Protein 6G6F (pdb70)

Radius of gyration: 17.13 Å; Cα contacts (8 Å, |Δi|>4): 406; chains: 8; bounding box: 37×29×48 Å

Solvent-accessible surface area: 10370 Å² total; per-residue (Å²): 78,51,15,23,63,0,0,35,34,0,0,68,0,0,44,43,0,0,98,4,0,27,45,48,0,79,80,71,75,96,95,106,77,60,76,0,31,98,47,0,0,83,0,0,33,51,0,0,92,1,0,46,34,0,7,90,6,20,114,106,71,82,35,2,107,0,0,50,73,0,2,126,0,0,56,45,0,0,142,2,0,87,76,2,0,87,13,39,98,88,64,140,44,0,100,18,0,70,114,16,6,139,23,0,69,80,29,0,129,32,0,90,114,39,1,118,82,48,145,89,101,62,24,39,0,0,35,42,0,0,74,0,0,33,18,0,0,68,0,0,29,27,0,1,80,14,30,164,90,104,60,5,75,0,0,29,59,0,3,141,3,0,56,43,0,0,92,0,0,46,33,0,2,79,15,46,123,102,70,116,31,0,92,0,0,41,64,0,2,118,0,0,58,53,0,0,119,0,0,46,55,0,0,82,6,57,94,86,65,143,44,2,94,26,0,77,92,14,2,123,17,0,88,93,21,10,167,20,0,101,82,18,2,118,69,57,155

Foldseek 3Di:
DVVVVVVVVVVVVVVVVVVVVVVVVVVVVD/DVVVVVVVVVVVVVVVVVVVVVVVVVVVVD/DVVVVVVVVVVVVVVVVVVVVVVVVVVVVD/DVVVVVVVVVVVVVVVVVVVVVVVVVVVD/DVVVVVVVVVVVVVVVVVVVVVVVVVVVD/DVVVVVVVVVVVVVVVVVVVVVVVVVVVPD/DVVVVVVVVVVVVVVVVVVVVVVVVVVVVD/DVVVVVVVVVVVVVVVVVVVVVVVVVVVD

B-factor: mean 18.51, std 10.42, range [4.37, 60.78]

Sequence (237 aa):
GEFAQALKEFAKALKKEFAWALKEFAQALKGGEEFAQALKEFAKALKEFAWALKEFAQALKGGEFAQQALKEFAKALKEEFAWALKEFAQALKGGEFAQQALKEFAKALKEFAWALKEFAQALKGEFAQQALKEEFAKALKEEFAWALKEFAQALKGEFAQALKEEFAKALKEFAWALKEFAQALKGGEFAQALKEFAKALKEFAWALKEEFAQALKGGEFAQALKEEFAKALKEEFAWALKKEFAQALK

Secondary structure (DSSP, 8-state):
-HHHHHHHHHHHHHHHHHHHHHHHHHHHT-/-HHHHHHHHHHHHHHHHHHHHHHHHHHHH-/-HHHHHHHHHHHHHHHHHHHHHHHHHHHH-/-HHHHHHHHHHHHHHHHHHHHHHHHHHH-/-HHHHHHHHHHHHHHHHHHHHHHHHHHH-/-HHHHHHHHHHHHHHHHHHHHHHHHHHHH-/-HHHHHHHHHHHHHHHHHHHHHHHHHHHT-/-HHHHHHHHHHHHHHHHHHHHHHHHHHT-

Structure (mmCIF, N/CA/C/O backbone):
data_6G6F
#
_entry.id   6G6F
#
_cell.length_a   42.000
_cell.length_b   58.990
_cell.length_c   47.050
_cell.angle_alpha   90.000
_cell.angle_beta   109.130
_cell.angle_gamma   90.000
#
_symmetry.space_group_name_H-M   'P 1 21 1'
#
loop_
_entity.id
_entity.type
_entity.pdbx_description
1 polymer CC-Type2-LF
2 non-polymer 2-AMINO-2-HYDROXYMETHYL-PROPANE-1,3-DIOL
3 water water
#
loop_
_atom_site.group_PDB
_atom_site.id
_atom_site.type_symbol
_atom_site.label_atom_id
_atom_site.label_alt_id
_atom_site.label_comp_id
_atom_site.label_asym_id
_atom_site.label_entity_id
_atom_site.label_seq_id
_atom_site.pdbx_PDB_ins_code
_atom_site.Cartn_x
_atom_site.Cartn_y
_atom_site.Cartn_z
_atom_site.occupancy
_atom_site.B_iso_or_equiv
_atom_site.auth_seq_id
_atom_site.auth_comp_id
_atom_site.auth_asym_id
_atom_site.auth_atom_id
_atom_site.pdbx_PDB_model_num
ATOM 4 N N . GLY A 1 2 ? 14.025 -7.089 -1.355 1.00 27.26 1 GLY A N 1
ATOM 5 C CA . GLY A 1 2 ? 15.475 -7.127 -1.274 1.00 27.04 1 GLY A CA 1
ATOM 6 C C . GLY A 1 2 ? 15.932 -7.030 0.166 1.00 19.05 1 GLY A C 1
ATOM 7 O O . GLY A 1 2 ? 15.117 -6.832 1.073 1.00 18.25 1 GLY A O 1
ATOM 8 N N . GLU A 1 3 ? 17.236 -7.153 0.382 1.00 15.88 2 GLU A N 1
ATOM 9 C CA . GLU A 1 3 ? 17.711 -7.282 1.748 1.00 18.59 2 GLU A CA 1
ATOM 10 C C . GLU A 1 3 ? 17.489 -6.006 2.558 1.00 16.00 2 GLU A C 1
ATOM 11 O O . GLU A 1 3 ? 17.274 -6.080 3.779 1.00 12.78 2 GLU A O 1
ATOM 17 N N . PHE A 1 4 ? 17.616 -4.835 1.924 1.00 13.78 3 PHE A N 1
ATOM 18 C CA . PHE A 1 4 ? 17.371 -3.585 2.646 1.00 12.49 3 PHE A CA 1
ATOM 19 C C . PHE A 1 4 ? 15.914 -3.486 3.074 1.00 12.23 3 PHE A C 1
ATOM 20 O O . PHE A 1 4 ? 15.621 -3.071 4.202 1.00 11.72 3 PHE A O 1
ATOM 28 N N . ALA A 1 5 ? 14.982 -3.860 2.190 1.00 14.40 4 ALA A N 1
ATOM 29 C CA . ALA A 1 5 ? 13.575 -3.867 2.581 1.00 15.29 4 ALA A CA 1
ATOM 30 C C . ALA A 1 5 ? 13.325 -4.849 3.721 1.00 11.20 4 ALA A C 1
ATOM 31 O O . ALA A 1 5 ? 12.582 -4.535 4.662 1.00 12.40 4 ALA A O 1
ATOM 33 N N . GLN A 1 6 ? 13.920 -6.046 3.646 1.00 13.65 5 GLN A N 1
ATOM 34 C CA . GLN A 1 6 ? 13.847 -6.992 4.760 1.00 13.09 5 GLN A CA 1
ATOM 35 C C . GLN A 1 6 ? 14.355 -6.356 6.047 1.00 13.21 5 GLN A C 1
ATOM 36 O O . GLN A 1 6 ? 13.737 -6.496 7.114 1.00 11.08 5 GLN A O 1
ATOM 42 N N . ALA A 1 7 ? 15.508 -5.682 5.964 1.00 9.52 6 ALA A N 1
ATOM 43 C CA . ALA A 1 7 ? 16.118 -5.089 7.154 1.00 9.67 6 ALA A CA 1
ATOM 44 C C . ALA A 1 7 ? 15.223 -4.018 7.754 1.00 9.78 6 ALA A C 1
ATOM 45 O O . ALA A 1 7 ? 15.073 -3.937 8.978 1.00 8.56 6 ALA A O 1
ATOM 47 N N . LEU A 1 8 ? 14.621 -3.180 6.908 1.00 9.09 7 LEU A N 1
ATOM 48 C CA . LEU A 1 8 ? 13.696 -2.174 7.415 1.00 10.43 7 LEU A CA 1
ATOM 49 C C . LEU A 1 8 ? 12.518 -2.831 8.131 1.00 8.59 7 LEU A C 1
ATOM 50 O O . LEU A 1 8 ? 12.074 -2.349 9.178 1.00 10.96 7 LEU A O 1
ATOM 55 N N . LYS A 1 9 ? 12.008 -3.942 7.585 1.00 10.98 8 LYS A N 1
ATOM 56 C CA . LYS A 1 9 ? 10.900 -4.651 8.215 1.00 11.70 8 LYS A CA 1
ATOM 57 C C . LYS A 1 9 ? 11.316 -5.230 9.566 1.00 10.34 8 LYS A C 1
ATOM 58 O O . LYS A 1 9 ? 10.568 -5.138 10.546 1.00 9.21 8 LYS A O 1
ATOM 64 N N . GLU A 1 10 ? 12.492 -5.867 9.624 1.00 8.53 9 GLU A N 1
ATOM 65 C CA . GLU A 1 10 ? 12.957 -6.429 10.890 1.00 6.97 9 GLU A CA 1
ATOM 66 C C . GLU A 1 10 ? 13.174 -5.332 11.922 1.00 7.85 9 GLU A C 1
ATOM 67 O O . GLU A 1 10 ? 12.854 -5.510 13.105 1.00 8.33 9 GLU A O 1
ATOM 73 N N . PHE A 1 11 ? 13.754 -4.208 11.496 1.00 6.66 10 PHE A N 1
ATOM 74 C CA . PHE A 1 11 ? 13.978 -3.091 12.407 1.00 6.09 10 PHE A CA 1
ATOM 75 C C . PHE A 1 11 ? 12.656 -2.495 12.883 1.00 9.10 10 PHE A C 1
ATOM 76 O O . PHE A 1 11 ? 12.503 -2.164 14.062 1.00 6.88 10 PHE A O 1
ATOM 84 N N . ALA A 1 12 ? 11.680 -2.359 11.985 1.00 8.34 11 ALA A N 1
ATOM 85 C CA . ALA A 1 12 ? 10.361 -1.891 12.401 1.00 8.30 11 ALA A CA 1
ATOM 86 C C . ALA A 1 12 ? 9.741 -2.835 13.425 1.00 11.29 11 ALA A C 1
ATOM 87 O O . ALA A 1 12 ? 9.156 -2.391 14.425 1.00 6.79 11 ALA A O 1
ATOM 89 N N . LYS A 1 13 ? 9.860 -4.147 13.191 1.00 8.08 12 LYS A N 1
ATOM 90 C CA . LYS A 1 13 ? 9.345 -5.125 14.147 1.00 7.71 12 LYS A CA 1
ATOM 91 C C . LYS A 1 13 ? 10.008 -4.960 15.507 1.00 9.25 12 LYS A C 1
ATOM 92 O O . LYS A 1 13 ? 9.336 -4.974 16.549 1.00 8.60 12 LYS A O 1
ATOM 98 N N . ALA A 1 14 ? 11.330 -4.789 15.514 1.00 6.87 13 ALA A N 1
ATOM 99 C CA . ALA A 1 14 ? 12.059 -4.610 16.765 1.00 6.99 13 ALA A CA 1
ATOM 100 C C . ALA A 1 14 ? 11.662 -3.317 17.468 1.00 7.63 13 ALA A C 1
ATOM 101 O O . ALA A 1 14 ? 11.555 -3.287 18.697 1.00 7.68 13 ALA A O 1
ATOM 103 N N . LEU A 1 15 ? 11.489 -2.232 16.711 1.00 6.02 14 LEU A N 1
ATOM 104 C CA . LEU A 1 15 ? 11.033 -0.981 17.299 1.00 4.61 14 LEU A CA 1
ATOM 105 C C . LEU A 1 15 ? 9.673 -1.158 17.949 1.00 6.99 14 LEU A C 1
ATOM 106 O O . LEU A 1 15 ? 9.415 -0.610 19.027 1.00 6.92 14 LEU A O 1
ATOM 111 N N . LYS A 1 16 ? 8.785 -1.904 17.290 1.00 8.12 15 LYS A N 1
ATOM 112 C CA A LYS A 1 16 ? 7.466 -2.156 17.863 0.00 8.88 15 LYS A CA 1
ATOM 113 C CA B LYS A 1 16 ? 7.466 -2.160 17.859 1.00 8.90 15 LYS A CA 1
ATOM 114 C C . LYS A 1 16 ? 7.573 -2.959 19.150 1.00 9.52 15 LYS A C 1
ATOM 115 O O . LYS A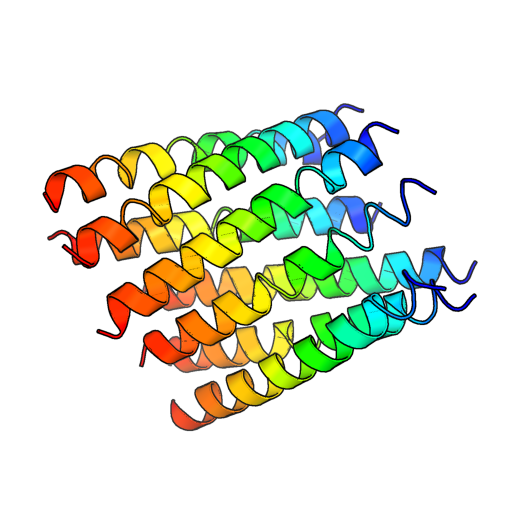 1 16 ? 6.886 -2.657 20.138 1.00 8.02 15 LYS A O 1
ATOM 126 N N . GLU A 1 17 ? 8.426 -3.994 19.169 1.00 6.51 16 GLU A N 1
ATOM 127 C CA . GLU A 1 17 ? 8.579 -4.786 20.385 1.00 6.78 16 GLU A CA 1
ATOM 128 C C . GLU A 1 17 ? 9.201 -3.953 21.495 1.00 10.55 16 GLU A C 1
ATOM 129 O O . GLU A 1 17 ? 8.839 -4.107 22.668 1.00 7.27 16 GLU A O 1
ATOM 135 N N . PHE A 1 18 ? 10.130 -3.051 21.137 1.00 6.96 17 PHE A N 1
ATOM 136 C CA . PHE A 1 18 ? 10.738 -2.158 22.124 1.00 4.40 17 PHE A CA 1
ATOM 137 C C . PHE A 1 18 ? 9.707 -1.172 22.656 1.00 6.43 17 PHE A C 1
ATOM 138 O O . PHE A 1 18 ? 9.667 -0.895 23.858 1.00 7.37 17 PHE A O 1
ATOM 146 N N . ALA A 1 19 ? 8.841 -0.666 21.774 1.00 6.82 18 ALA A N 1
ATOM 147 C CA . ALA A 1 19 ? 7.774 0.233 22.204 1.00 6.20 18 ALA A CA 1
ATOM 148 C C . ALA A 1 19 ? 6.833 -0.462 23.179 1.00 6.65 18 ALA A C 1
ATOM 149 O O . ALA A 1 19 ? 6.411 0.131 24.176 1.00 8.19 18 ALA A O 1
ATOM 151 N N . TRP A 1 20 ? 6.487 -1.723 22.906 1.00 7.33 19 TRP A N 1
ATOM 152 C CA . TRP A 1 20 ? 5.659 -2.464 23.855 1.00 5.67 19 TRP A CA 1
ATOM 153 C C . TRP A 1 20 ? 6.342 -2.565 25.210 1.00 8.51 19 TRP A C 1
ATOM 154 O O . TRP A 1 20 ? 5.717 -2.316 26.251 1.00 11.00 19 TRP A O 1
ATOM 165 N N . ALA A 1 21 ? 7.636 -2.880 25.206 1.00 7.26 20 ALA A N 1
ATOM 166 C CA . ALA A 1 21 ? 8.387 -3.018 26.449 1.00 9.80 20 ALA A CA 1
ATOM 167 C C . ALA A 1 21 ? 8.434 -1.705 27.212 1.00 9.22 20 ALA A C 1
ATOM 168 O O . ALA A 1 21 ? 8.321 -1.697 28.446 1.00 9.09 20 ALA A O 1
ATOM 170 N N . LEU A 1 22 ? 8.589 -0.582 26.497 1.00 6.47 21 LEU A N 1
ATOM 171 C CA . LEU A 1 22 ? 8.564 0.727 27.150 1.00 7.87 21 LEU A CA 1
ATOM 172 C C . LEU A 1 22 ? 7.204 1.015 27.766 1.00 9.26 21 LEU A C 1
ATOM 173 O O . LEU A 1 22 ? 7.114 1.563 28.875 1.00 10.12 21 LEU A O 1
ATOM 178 N N . LYS A 1 23 ? 6.131 0.675 27.052 1.00 7.86 22 LYS A N 1
ATOM 179 C CA . LYS A 1 23 ? 4.782 0.881 27.578 1.00 8.38 22 LYS A CA 1
ATOM 180 C C . LYS A 1 23 ? 4.554 0.060 28.849 1.00 8.87 22 LYS A C 1
ATOM 181 O O . LYS A 1 23 ? 3.950 0.547 29.814 1.00 11.82 22 LYS A O 1
ATOM 187 N N . GLU A 1 24 ? 5.038 -1.180 28.875 1.00 8.02 23 GLU A N 1
ATOM 188 C CA . GLU A 1 24 ? 4.890 -2.004 30.072 1.00 10.50 23 GLU A CA 1
ATOM 189 C C . GLU A 1 24 ? 5.709 -1.452 31.227 1.00 11.90 23 GLU A C 1
ATOM 190 O O . GLU A 1 24 ? 5.251 -1.446 32.375 1.00 13.61 23 GLU A O 1
ATOM 196 N N . PHE A 1 25 ? 6.932 -1.003 30.941 1.00 9.55 24 PHE A N 1
ATOM 197 C CA . PHE A 1 25 ? 7.765 -0.351 31.951 1.00 8.98 24 PHE A CA 1
ATOM 198 C C . PHE A 1 25 ? 7.065 0.880 32.513 1.00 15.77 24 PHE A C 1
ATOM 199 O O . PHE A 1 25 ? 7.009 1.078 33.731 1.00 12.99 24 PHE A O 1
ATOM 207 N N . ALA A 1 26 ? 6.509 1.715 31.629 1.00 11.83 25 ALA A N 1
ATOM 208 C CA . ALA A 1 26 ? 5.793 2.914 32.058 1.00 14.40 25 ALA A CA 1
ATOM 209 C C . ALA A 1 26 ? 4.587 2.565 32.926 1.00 15.35 25 ALA A C 1
ATOM 210 O O . ALA A 1 26 ? 4.306 3.249 33.919 1.00 16.45 25 ALA A O 1
ATOM 212 N N . GLN A 1 27 ? 3.864 1.504 32.567 1.00 12.65 26 GLN A N 1
ATOM 213 C CA . GLN A 1 27 ? 2.710 1.077 33.358 1.00 11.01 26 GLN A CA 1
ATOM 214 C C . GLN A 1 27 ? 3.111 0.753 34.792 1.00 16.36 26 GLN A C 1
ATOM 215 O O . GLN A 1 27 ? 2.386 1.083 35.745 1.00 16.36 26 GLN A O 1
ATOM 221 N N . ALA A 1 28 ? 4.261 0.110 34.970 1.00 12.53 27 ALA A N 1
ATOM 222 C CA . ALA A 1 28 ? 4.716 -0.205 36.320 1.00 16.25 27 ALA A CA 1
ATOM 223 C C . ALA A 1 28 ? 5.062 1.064 37.086 1.00 20.74 27 ALA A C 1
ATOM 224 O O . ALA A 1 28 ? 4.737 1.189 38.273 1.00 25.58 27 ALA A O 1
ATOM 226 N N . LEU A 1 29 ? 5.687 2.032 36.412 1.00 10.86 28 LEU A N 1
ATOM 227 C CA . LEU A 1 29 ? 6.089 3.271 37.073 1.00 11.77 28 LEU A CA 1
ATOM 228 C C . LEU A 1 29 ? 4.904 4.101 37.542 1.00 19.93 28 LEU A C 1
ATOM 229 O O . LEU A 1 29 ? 5.049 4.905 38.471 1.00 17.36 28 LEU A O 1
ATOM 234 N N . LYS A 1 30 ? 3.754 3.989 36.883 1.00 16.43 29 LYS A N 1
ATOM 235 C CA . LYS A 1 30 ? 2.619 4.817 37.273 1.00 18.66 29 LYS A CA 1
ATOM 236 C C . LYS A 1 30 ? 1.745 4.150 38.328 1.00 25.41 29 LYS A C 1
ATOM 237 O O . LYS A 1 30 ? 0.722 4.726 38.722 1.00 26.07 29 LYS A O 1
ATOM 243 N N . GLY A 1 31 ? 2.127 2.968 38.802 1.00 21.09 30 GLY A N 1
ATOM 244 C CA . GLY A 1 31 ? 1.401 2.309 39.872 1.00 19.71 30 GLY A CA 1
ATOM 245 C C . GLY A 1 31 ? 0.477 1.203 39.420 1.00 40.76 30 GLY A C 1
ATOM 246 O O . GLY A 1 31 ? -0.203 0.578 40.241 1.00 33.75 30 GLY A O 1
ATOM 251 N N . GLY B 1 2 ? 27.382 -1.863 -8.301 1.00 22.63 1 GLY B N 1
ATOM 252 C CA . GLY B 1 2 ? 28.770 -1.775 -7.880 1.00 22.75 1 GLY B CA 1
ATOM 253 C C . GLY B 1 2 ? 28.999 -1.615 -6.390 1.00 24.90 1 GLY B C 1
ATOM 254 O O . GLY B 1 2 ? 28.335 -2.273 -5.575 1.00 21.55 1 GLY B O 1
ATOM 255 N N . GLU B 1 3 ? 29.926 -0.716 -6.040 1.00 21.22 2 GLU B N 1
ATOM 256 C CA A GLU B 1 3 ? 30.302 -0.547 -4.639 0.55 21.07 2 GLU B CA 1
ATOM 257 C CA B GLU B 1 3 ? 30.304 -0.541 -4.640 0.45 21.10 2 GLU B CA 1
ATOM 258 C C . GLU B 1 3 ? 29.164 0.025 -3.805 1.00 20.74 2 GLU B C 1
ATOM 259 O O . GLU B 1 3 ? 29.087 -0.253 -2.603 1.00 19.49 2 GLU B O 1
ATOM 270 N N . PHE B 1 4 ? 28.277 0.820 -4.409 1.00 19.46 3 PHE B N 1
ATOM 271 C CA . PHE B 1 4 ? 27.136 1.316 -3.644 1.00 13.76 3 PHE B CA 1
ATOM 272 C C . PHE B 1 4 ? 26.198 0.176 -3.265 1.00 18.33 3 PHE B C 1
ATOM 273 O O . PHE B 1 4 ? 25.723 0.111 -2.124 1.00 16.66 3 PHE B O 1
ATOM 281 N N . ALA B 1 5 ? 25.900 -0.721 -4.213 1.00 17.94 4 ALA B N 1
ATOM 282 C CA . ALA B 1 5 ? 25.015 -1.841 -3.901 1.00 18.19 4 ALA B CA 1
ATOM 283 C C . ALA B 1 5 ? 25.617 -2.727 -2.823 1.00 17.58 4 ALA B C 1
ATOM 284 O O . ALA B 1 5 ? 24.901 -3.242 -1.956 1.00 15.52 4 ALA B O 1
ATOM 286 N N . GLN B 1 6 ? 26.935 -2.910 -2.852 1.00 18.24 5 GLN B N 1
ATOM 287 C CA . GLN B 1 6 ? 27.572 -3.688 -1.800 1.00 16.59 5 GLN B CA 1
ATOM 288 C C . GLN B 1 6 ? 27.476 -2.966 -0.464 1.00 14.59 5 GLN B C 1
ATOM 289 O O . GLN B 1 6 ? 27.203 -3.596 0.566 1.00 14.70 5 GLN B O 1
ATOM 295 N N . ALA B 1 7 ? 27.684 -1.646 -0.465 1.00 12.97 6 ALA B N 1
ATOM 296 C CA . ALA B 1 7 ? 27.536 -0.882 0.772 1.00 15.15 6 ALA B CA 1
ATOM 297 C C . ALA B 1 7 ? 26.117 -0.986 1.319 1.00 14.73 6 ALA B C 1
ATOM 298 O O . ALA B 1 7 ? 25.923 -1.149 2.533 1.00 12.46 6 ALA B O 1
ATOM 300 N N . LEU B 1 8 ? 25.111 -0.901 0.443 1.00 11.58 7 LEU B N 1
ATOM 301 C CA . LEU B 1 8 ? 23.728 -0.986 0.914 1.00 11.73 7 LEU B CA 1
ATOM 302 C C . LEU B 1 8 ? 23.435 -2.359 1.511 1.00 13.52 7 LEU B C 1
ATOM 303 O O . LEU B 1 8 ? 22.713 -2.471 2.508 1.00 11.38 7 LEU B O 1
ATOM 308 N N . LYS B 1 9 ? 23.973 -3.416 0.904 1.00 9.55 8 LYS B N 1
ATOM 309 C CA . LYS B 1 9 ? 23.795 -4.757 1.456 1.00 10.81 8 LYS B CA 1
ATOM 310 C C . LYS B 1 9 ? 24.435 -4.874 2.836 1.00 12.42 8 LYS B C 1
ATOM 311 O O . LYS B 1 9 ? 23.835 -5.434 3.764 1.00 12.97 8 LYS B O 1
ATOM 317 N N . GLU B 1 10 ? 25.649 -4.339 2.996 1.00 13.59 9 GLU B N 1
ATOM 318 C CA . GLU B 1 10 ? 26.298 -4.378 4.306 1.00 8.28 9 GLU B CA 1
ATOM 319 C C . GLU B 1 10 ? 25.518 -3.558 5.331 1.00 11.36 9 GLU B C 1
ATOM 320 O O . GLU B 1 10 ? 25.391 -3.963 6.495 1.00 9.80 9 GLU B O 1
ATOM 326 N N . PHE B 1 11 ? 24.988 -2.409 4.911 1.00 9.60 10 PHE B N 1
ATOM 327 C CA . PHE B 1 11 ? 24.127 -1.615 5.783 1.00 8.79 10 PHE B CA 1
ATOM 328 C C . PHE B 1 11 ? 22.877 -2.396 6.179 1.00 8.98 10 PHE B C 1
ATOM 329 O O . PHE B 1 11 ? 22.488 -2.406 7.357 1.00 10.79 10 PHE B O 1
ATOM 337 N N . ALA B 1 12 ? 22.246 -3.074 5.216 1.00 9.64 11 ALA B N 1
ATOM 338 C CA . ALA B 1 12 ? 21.065 -3.878 5.525 1.00 11.67 11 ALA B CA 1
ATOM 339 C C . ALA B 1 12 ? 21.381 -4.944 6.562 1.00 9.00 11 ALA B C 1
ATOM 340 O O . ALA B 1 12 ? 20.610 -5.145 7.505 1.00 9.19 11 ALA B O 1
ATOM 342 N N . LYS B 1 13 ? 22.511 -5.641 6.400 1.00 9.55 12 LYS B N 1
ATOM 343 C CA . LYS B 1 13 ? 22.865 -6.689 7.357 1.00 11.08 12 LYS B CA 1
ATOM 344 C C . LYS B 1 13 ? 23.157 -6.108 8.735 1.00 10.48 12 LYS B C 1
ATOM 345 O O . LYS B 1 13 ? 22.794 -6.713 9.754 1.00 9.56 12 LYS B O 1
ATOM 351 N N . ALA B 1 14 ? 23.814 -4.941 8.791 1.00 9.12 13 ALA B N 1
ATOM 352 C CA . ALA B 1 14 ? 24.057 -4.287 10.073 1.00 11.23 13 ALA B CA 1
ATOM 353 C C . ALA B 1 14 ? 22.749 -3.837 10.715 1.00 8.69 13 ALA B C 1
ATOM 354 O O . ALA B 1 14 ? 22.589 -3.938 11.936 1.00 7.89 13 ALA B O 1
ATOM 356 N N . LEU B 1 15 ? 21.798 -3.355 9.905 1.00 6.25 14 LEU B N 1
ATOM 357 C CA . LEU B 1 15 ? 20.505 -2.947 10.441 1.00 6.85 14 LEU B CA 1
ATOM 358 C C . LEU B 1 15 ? 19.758 -4.135 11.030 1.00 6.60 14 LEU B C 1
ATOM 359 O O . LEU B 1 15 ? 19.104 -4.008 12.073 1.00 6.59 14 LEU B O 1
ATOM 364 N N . LYS B 1 16 ? 19.859 -5.305 10.391 1.00 6.74 15 LYS B N 1
ATOM 365 C CA . LYS B 1 16 ? 19.278 -6.510 10.984 1.00 7.64 15 LYS B CA 1
ATOM 366 C C . LYS B 1 16 ? 19.924 -6.831 12.330 1.00 6.34 15 LYS B C 1
ATOM 367 O O . LYS B 1 16 ? 19.226 -7.183 13.287 1.00 8.39 15 LYS B O 1
ATOM 373 N N . GLU B 1 17 ? 21.253 -6.718 12.430 1.00 6.87 16 GLU B N 1
ATOM 374 C CA . GLU B 1 17 ? 21.912 -6.951 13.720 1.00 6.74 16 GLU B CA 1
ATOM 375 C C . GLU B 1 17 ? 21.393 -5.987 14.777 1.00 6.92 16 GLU B C 1
ATOM 376 O O . GLU B 1 17 ? 21.209 -6.370 15.937 1.00 7.34 16 GLU B O 1
ATOM 382 N N . PHE B 1 18 ? 21.183 -4.718 14.396 1.00 7.19 17 PHE B N 1
ATOM 383 C CA . PHE B 1 18 ? 20.594 -3.739 15.308 1.00 4.37 17 PHE B CA 1
ATOM 384 C C . PHE B 1 18 ? 19.190 -4.166 15.726 1.00 5.84 17 PHE B C 1
ATOM 385 O O . PHE B 1 18 ? 18.835 -4.099 16.914 1.00 7.69 17 PHE B O 1
ATOM 393 N N . ALA B 1 19 ? 18.392 -4.645 14.769 1.00 6.75 18 ALA B N 1
ATOM 394 C CA . ALA B 1 19 ? 17.072 -5.190 15.091 1.00 9.40 18 ALA B CA 1
ATOM 395 C C . ALA B 1 19 ? 17.161 -6.317 16.118 1.00 9.27 18 ALA B C 1
ATOM 396 O O . ALA B 1 19 ? 16.400 -6.329 17.096 1.00 9.90 18 ALA B O 1
ATOM 398 N N . TRP B 1 20 ? 18.065 -7.286 15.907 1.00 7.54 19 TRP B N 1
ATOM 399 C CA . TRP B 1 20 ? 18.190 -8.383 16.872 1.00 8.82 19 TRP B CA 1
ATOM 400 C C . TRP B 1 20 ? 18.536 -7.851 18.257 1.00 8.07 19 TRP B C 1
ATOM 401 O O . TRP B 1 20 ? 17.983 -8.313 19.268 1.00 7.94 19 TRP B O 1
ATOM 412 N N . ALA B 1 21 ? 19.482 -6.905 18.322 1.00 7.05 20 ALA B N 1
ATOM 413 C CA . ALA B 1 21 ? 19.916 -6.365 19.607 1.00 7.72 20 ALA B CA 1
ATOM 414 C C . ALA B 1 21 ? 18.791 -5.599 20.282 1.00 7.65 20 ALA B C 1
ATOM 415 O O . ALA B 1 21 ? 18.626 -5.674 21.505 1.00 7.89 20 ALA B O 1
ATOM 417 N N . LEU B 1 22 ? 18.000 -4.864 19.499 1.00 7.89 21 LEU B N 1
ATOM 418 C CA . LEU B 1 22 ? 16.920 -4.090 20.087 1.00 6.98 21 LEU B CA 1
ATOM 419 C C . LEU B 1 22 ? 15.827 -5.002 20.635 1.00 9.63 21 LEU B C 1
ATOM 420 O O . LEU B 1 22 ? 15.258 -4.714 21.697 1.00 7.07 21 LEU B O 1
ATOM 425 N N . LYS B 1 23 ? 15.542 -6.122 19.955 1.00 9.14 22 LYS B N 1
ATOM 426 C CA . LYS B 1 23 ? 14.606 -7.093 20.520 1.00 8.25 22 LYS B CA 1
ATOM 427 C C . LYS B 1 23 ? 15.150 -7.680 21.813 1.00 6.38 22 LYS B C 1
ATOM 428 O O . LYS B 1 23 ? 14.399 -7.885 22.775 1.00 8.22 22 LYS B O 1
ATOM 434 N N . GLU B 1 24 ? 16.457 -7.947 21.854 1.00 7.49 23 GLU B N 1
ATOM 435 C CA . GLU B 1 24 ? 17.085 -8.469 23.062 1.00 8.99 23 GLU B CA 1
ATOM 436 C C . GLU B 1 24 ? 16.933 -7.477 24.204 1.00 11.02 23 GLU B C 1
ATOM 437 O O . GLU B 1 24 ? 16.578 -7.851 25.327 1.00 10.08 23 GLU B O 1
ATOM 443 N N . PHE B 1 25 ? 17.136 -6.191 23.912 1.00 7.98 24 PHE B N 1
ATOM 444 C CA . PHE B 1 25 ? 17.005 -5.151 24.927 1.00 7.83 24 PHE B CA 1
ATOM 445 C C . PHE B 1 25 ? 15.564 -5.014 25.396 1.00 7.99 24 PHE B C 1
ATOM 446 O O . PHE B 1 25 ? 15.313 -4.831 26.591 1.00 10.17 24 PHE B O 1
ATOM 454 N N . ALA B 1 26 ? 14.605 -5.065 24.468 1.00 5.54 25 ALA B N 1
ATOM 455 C CA . ALA B 1 26 ? 13.200 -5.003 24.861 1.00 7.16 25 ALA B CA 1
ATOM 456 C C . ALA B 1 26 ? 12.855 -6.127 25.836 1.00 11.75 25 ALA B C 1
ATOM 457 O O . ALA B 1 26 ? 12.170 -5.902 26.844 1.00 11.89 25 ALA B O 1
ATOM 459 N N . GLN B 1 27 ? 13.336 -7.343 25.558 1.00 10.66 26 GLN B N 1
ATOM 460 C CA . GLN B 1 27 ? 13.086 -8.464 26.462 1.00 12.32 26 GLN B CA 1
ATOM 461 C C . GLN B 1 27 ? 13.736 -8.229 27.818 1.00 18.42 26 GLN B C 1
ATOM 462 O O . GLN B 1 27 ? 13.175 -8.602 28.857 1.00 18.16 26 GLN B O 1
ATOM 468 N N . ALA B 1 28 ? 14.908 -7.592 27.829 1.00 10.59 27 ALA B N 1
ATOM 469 C CA . ALA B 1 28 ? 15.644 -7.387 29.073 1.00 11.76 27 ALA B CA 1
ATOM 470 C C . ALA B 1 28 ? 14.932 -6.400 29.988 1.00 23.73 27 ALA B C 1
ATOM 471 O O . ALA B 1 28 ? 15.140 -6.427 31.205 1.00 18.37 27 ALA B O 1
ATOM 473 N N . LEU B 1 29 ? 14.102 -5.520 29.417 1.00 14.53 28 LEU B N 1
ATOM 474 C CA . LEU B 1 29 ? 13.322 -4.587 30.221 1.00 18.31 28 LEU B CA 1
ATOM 475 C C . LEU B 1 29 ? 12.195 -5.288 30.968 1.00 29.00 28 LEU B C 1
ATOM 476 O O . LEU B 1 29 ? 11.799 -4.831 32.044 1.00 32.93 28 LEU B O 1
ATOM 481 N N . LYS B 1 30 ? 11.655 -6.374 30.405 1.00 39.53 29 LYS B N 1
ATOM 482 C CA . LYS B 1 30 ? 10.613 -7.142 31.086 1.00 39.39 29 LYS B CA 1
ATOM 483 C C . LYS B 1 30 ? 11.100 -7.658 32.434 1.00 41.30 29 LYS B C 1
ATOM 484 O O . LYS B 1 30 ? 10.485 -7.397 33.474 1.00 57.85 29 LYS B O 1
ATOM 490 N N . GLY B 1 31 ? 12.201 -8.401 32.435 1.00 37.79 30 GLY B N 1
ATOM 491 C CA . GLY B 1 31 ? 12.682 -9.052 33.640 1.00 47.93 30 GLY B CA 1
ATOM 492 C C . GLY B 1 31 ? 13.205 -8.116 34.711 1.00 47.72 30 GLY B C 1
ATOM 493 O O . GLY B 1 31 ? 13.593 -8.562 35.790 1.00 57.05 30 GLY B O 1
ATOM 497 N N . GLY C 1 2 ? 32.132 5.237 -4.981 1.00 32.36 1 GLY C N 1
ATOM 498 C CA . GLY C 1 2 ? 33.030 6.261 -4.476 1.00 32.03 1 GLY C CA 1
ATOM 499 C C . GLY C 1 2 ? 33.068 6.449 -2.974 1.00 30.26 1 GLY C C 1
ATOM 500 O O . GLY C 1 2 ? 32.931 5.495 -2.204 1.00 25.56 1 GLY C O 1
ATOM 501 N N . GLU C 1 3 ? 33.255 7.700 -2.554 1.00 23.83 2 GLU C N 1
ATOM 502 C CA . GLU C 1 3 ? 33.433 7.978 -1.135 1.00 26.68 2 GLU C CA 1
ATOM 503 C C . GLU C 1 3 ? 32.134 7.801 -0.349 1.00 26.03 2 GLU C C 1
ATOM 504 O O . GLU C 1 3 ? 32.181 7.453 0.839 1.00 21.12 2 GLU C O 1
ATOM 510 N N . PHE C 1 4 ? 30.977 8.024 -0.980 1.00 19.14 3 PHE C N 1
ATOM 511 C CA . PHE C 1 4 ? 29.720 7.775 -0.276 1.00 22.30 3 PHE C CA 1
ATOM 512 C C . PHE C 1 4 ? 29.578 6.299 0.064 1.00 18.46 3 PHE C C 1
ATOM 513 O O . PHE C 1 4 ? 29.230 5.945 1.197 1.00 17.31 3 PHE C O 1
ATOM 521 N N . ALA C 1 5 ? 29.827 5.419 -0.914 1.00 18.33 4 ALA C N 1
ATOM 522 C CA . ALA C 1 5 ? 29.722 3.986 -0.649 1.00 18.18 4 ALA C CA 1
ATOM 523 C C . ALA C 1 5 ? 30.711 3.547 0.417 1.00 19.00 4 ALA C C 1
ATOM 524 O O . ALA C 1 5 ? 30.388 2.707 1.265 1.00 16.15 4 ALA C O 1
ATOM 526 N N . GLN C 1 6 ? 31.936 4.073 0.365 1.00 17.67 5 GLN C N 1
ATOM 527 C CA A GLN C 1 6 ? 32.924 3.749 1.386 0.58 20.80 5 GLN C CA 1
ATOM 528 C CA B GLN C 1 6 ? 32.924 3.747 1.385 0.42 20.82 5 GLN C CA 1
ATOM 529 C C . GLN C 1 6 ? 32.459 4.194 2.765 1.00 17.74 5 GLN C C 1
ATOM 530 O O . GLN C 1 6 ? 32.625 3.465 3.752 1.00 18.69 5 GLN C O 1
ATOM 541 N N . ALA C 1 7 ? 31.873 5.393 2.855 1.00 14.48 6 ALA C N 1
ATOM 542 C CA . ALA C 1 7 ? 31.416 5.882 4.150 1.00 16.41 6 ALA C CA 1
ATOM 543 C C . ALA C 1 7 ? 30.215 5.090 4.648 1.00 15.50 6 ALA C C 1
ATOM 544 O O . ALA C 1 7 ? 30.081 4.863 5.857 1.00 15.34 6 ALA C O 1
ATOM 546 N N . LEU C 1 8 ? 29.347 4.651 3.736 1.00 16.36 7 LEU C N 1
ATOM 547 C CA . LEU C 1 8 ? 28.214 3.831 4.151 1.00 15.22 7 LEU C CA 1
ATOM 548 C C . LEU C 1 8 ? 28.684 2.490 4.691 1.00 15.56 7 LEU C C 1
ATOM 549 O O . LEU C 1 8 ? 28.116 1.981 5.665 1.00 12.95 7 LEU C O 1
ATOM 554 N N . LYS C 1 9 ? 29.729 1.908 4.081 1.00 12.97 8 LYS C N 1
ATOM 555 C CA . LYS C 1 9 ? 30.306 0.673 4.609 1.00 16.25 8 LYS C CA 1
ATOM 556 C C . LYS C 1 9 ? 30.913 0.895 5.985 1.00 13.48 8 LYS C C 1
ATOM 557 O O . LYS C 1 9 ? 30.770 0.047 6.875 1.00 15.19 8 LYS C O 1
ATOM 563 N N . GLU C 1 10 ? 31.601 2.031 6.176 1.00 14.13 9 GLU C N 1
ATOM 564 C CA . GLU C 1 10 ? 32.120 2.381 7.496 1.00 17.71 9 GLU C CA 1
ATOM 565 C C . GLU C 1 10 ? 30.993 2.519 8.510 1.00 14.13 9 GLU C C 1
ATOM 566 O O . GLU C 1 10 ? 31.114 2.055 9.654 1.00 12.91 9 GLU C O 1
ATOM 572 N N . PHE C 1 11 ? 29.901 3.185 8.118 1.00 13.02 10 PHE C N 1
ATOM 573 C CA . PHE C 1 11 ? 28.764 3.336 9.019 1.00 11.79 10 PHE C CA 1
ATOM 574 C C . PHE C 1 11 ? 28.153 1.981 9.366 1.00 10.47 10 PHE C C 1
ATOM 575 O O . PHE C 1 11 ? 27.785 1.733 10.524 1.00 11.59 10 PHE C O 1
ATOM 583 N N . ALA C 1 12 ? 28.023 1.100 8.371 1.00 9.84 11 ALA C N 1
ATOM 584 C CA . ALA C 1 12 ? 27.476 -0.228 8.626 1.00 11.10 11 ALA C CA 1
ATOM 585 C C . ALA C 1 12 ? 28.321 -0.981 9.644 1.00 14.65 11 ALA C C 1
ATOM 586 O O . ALA C 1 12 ? 27.786 -1.619 10.553 1.00 10.20 11 ALA C O 1
ATOM 588 N N . LYS C 1 13 ? 29.649 -0.903 9.520 1.00 12.66 12 LYS C N 1
ATOM 589 C CA . LYS C 1 13 ? 30.506 -1.574 10.491 1.00 12.97 12 LYS C CA 1
ATOM 590 C C . LYS C 1 13 ? 30.303 -1.003 11.885 1.00 10.53 12 LYS C C 1
ATOM 591 O O . LYS C 1 13 ? 30.256 -1.752 12.865 1.00 12.54 12 LYS C O 1
ATOM 597 N N . ALA C 1 14 ? 30.173 0.318 11.990 1.00 10.92 13 ALA C N 1
ATOM 598 C CA . ALA C 1 14 ? 29.948 0.947 13.285 1.00 11.89 13 ALA C CA 1
ATOM 599 C C . ALA C 1 14 ? 28.598 0.542 13.860 1.00 10.91 13 ALA C C 1
ATOM 600 O O . ALA C 1 14 ? 28.469 0.310 15.070 1.00 10.18 13 ALA C O 1
ATOM 602 N N . LEU C 1 15 ? 27.579 0.472 13.005 1.00 9.69 14 LEU C N 1
ATOM 603 C CA . LEU C 1 15 ? 26.248 0.083 13.464 1.00 7.88 14 LEU C CA 1
ATOM 604 C C . LEU C 1 15 ? 26.251 -1.353 13.971 1.00 9.98 14 LEU C C 1
ATOM 605 O O . LEU C 1 15 ? 25.604 -1.669 14.977 1.00 9.49 14 LEU C O 1
ATOM 610 N N . LYS C 1 16 ? 26.958 -2.240 13.267 1.00 10.47 15 LYS C N 1
ATOM 611 C CA . LYS C 1 16 ? 27.097 -3.619 13.719 1.00 9.13 15 LYS C CA 1
ATOM 612 C C . LYS C 1 16 ? 27.755 -3.672 15.087 1.00 11.62 15 LYS C C 1
ATOM 613 O O . LYS C 1 16 ? 27.318 -4.418 15.976 1.00 11.39 15 LYS C O 1
ATOM 619 N N . GLU C 1 17 ? 28.817 -2.886 15.278 1.00 9.69 16 GLU C N 1
ATOM 620 C CA A GLU C 1 17 ? 29.502 -2.885 16.563 0.52 10.59 16 GLU C CA 1
ATOM 621 C CA B GLU C 1 17 ? 29.497 -2.892 16.566 0.48 10.60 16 GLU C CA 1
ATOM 622 C C . GLU C 1 17 ? 28.591 -2.374 17.666 1.00 10.89 16 GLU C C 1
ATOM 623 O O . GLU C 1 17 ? 28.585 -2.910 18.781 1.00 10.17 16 GLU C O 1
ATOM 634 N N . PHE C 1 18 ? 27.813 -1.325 17.373 1.00 10.10 17 PHE C N 1
ATOM 635 C CA . PHE C 1 18 ? 26.861 -0.835 18.358 1.00 10.50 17 PHE C CA 1
ATOM 636 C C . PHE C 1 18 ? 25.818 -1.895 18.683 1.00 8.82 17 PHE C C 1
ATOM 637 O O . PHE C 1 18 ? 25.459 -2.084 19.853 1.00 10.20 17 PHE C O 1
ATOM 645 N N . ALA C 1 19 ? 25.304 -2.584 17.657 1.00 9.67 18 ALA C N 1
ATOM 646 C CA . ALA C 1 19 ? 24.304 -3.622 17.900 1.00 9.12 18 ALA C CA 1
ATOM 647 C C . ALA C 1 19 ? 24.851 -4.702 18.813 1.00 11.99 18 ALA C C 1
ATOM 648 O O . ALA C 1 19 ? 24.164 -5.151 19.733 1.00 9.76 18 ALA C O 1
ATOM 650 N N . TRP C 1 20 ? 26.090 -5.137 18.569 1.00 9.84 19 TRP C N 1
ATOM 651 C CA . TRP C 1 20 ? 26.674 -6.173 19.414 1.00 11.43 19 TRP C CA 1
ATOM 652 C C . TRP C 1 20 ? 26.818 -5.696 20.847 1.00 9.58 19 TRP C C 1
ATOM 653 O O . TRP C 1 20 ? 26.561 -6.453 21.796 1.00 12.59 19 TRP C O 1
ATOM 664 N N . ALA C 1 21 ? 27.208 -4.432 21.024 1.00 9.96 20 ALA C N 1
ATOM 665 C CA . ALA C 1 21 ? 27.356 -3.881 22.365 1.00 11.53 20 ALA C CA 1
ATOM 666 C C . ALA C 1 21 ? 26.010 -3.805 23.069 1.00 11.53 20 ALA C C 1
ATOM 667 O O . ALA C 1 21 ? 25.907 -4.123 24.258 1.00 12.47 20 ALA C O 1
ATOM 669 N N . LEU C 1 22 ? 24.971 -3.385 22.342 1.00 9.29 21 LEU C N 1
ATOM 670 C CA . LEU C 1 22 ? 23.622 -3.345 22.897 1.00 8.13 21 LEU C CA 1
ATOM 671 C C . LEU C 1 22 ? 23.144 -4.739 23.272 1.00 8.49 21 LEU C C 1
ATOM 672 O O . LEU C 1 22 ? 22.533 -4.931 24.332 1.00 9.04 21 LEU C O 1
ATOM 677 N N . LYS C 1 23 ? 23.408 -5.723 22.410 1.00 7.77 22 LYS C N 1
ATOM 678 C CA . LYS C 1 23 ? 23.011 -7.093 22.718 1.00 8.03 22 LYS C CA 1
ATOM 679 C C . LYS C 1 23 ? 23.739 -7.598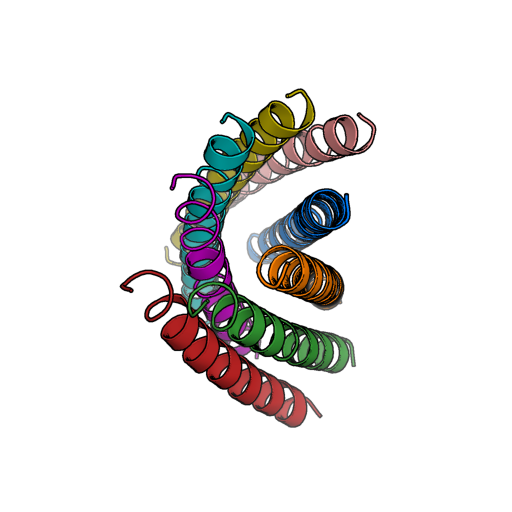 23.955 1.00 10.98 22 LYS C C 1
ATOM 680 O O . LYS C 1 23 ? 23.127 -8.218 24.832 1.00 9.98 22 LYS C O 1
ATOM 686 N N . GLU C 1 24 ? 25.036 -7.297 24.063 1.00 11.11 23 GLU C N 1
ATOM 687 C CA . GLU C 1 24 ? 25.803 -7.698 25.238 1.00 10.99 23 GLU C CA 1
ATOM 688 C C . GLU C 1 24 ? 25.239 -7.059 26.502 1.00 13.29 23 GLU C C 1
ATOM 689 O O . GLU C 1 24 ? 25.055 -7.740 27.517 1.00 13.65 23 GLU C O 1
ATOM 695 N N . PHE C 1 25 ? 24.916 -5.759 26.444 1.00 12.25 24 PHE C N 1
ATOM 696 C CA . PHE C 1 25 ? 24.288 -5.094 27.586 1.00 10.97 24 PHE C CA 1
ATOM 697 C C . PHE C 1 25 ? 22.949 -5.736 27.943 1.00 13.09 24 PHE C C 1
ATOM 698 O O . PHE C 1 25 ? 22.661 -5.991 29.123 1.00 12.14 24 PHE C O 1
ATOM 706 N N . ALA C 1 26 ? 22.104 -5.991 26.936 1.00 10.26 25 ALA C N 1
ATOM 707 C CA . ALA C 1 26 ? 20.802 -6.591 27.201 1.00 6.28 25 ALA C CA 1
ATOM 708 C C . ALA C 1 26 ? 20.955 -7.940 27.878 1.00 8.46 25 ALA C C 1
ATOM 709 O O . ALA C 1 26 ? 20.224 -8.255 28.821 1.00 10.55 25 ALA C O 1
ATOM 711 N N . GLN C 1 27 ? 21.883 -8.763 27.392 1.00 8.73 26 GLN C N 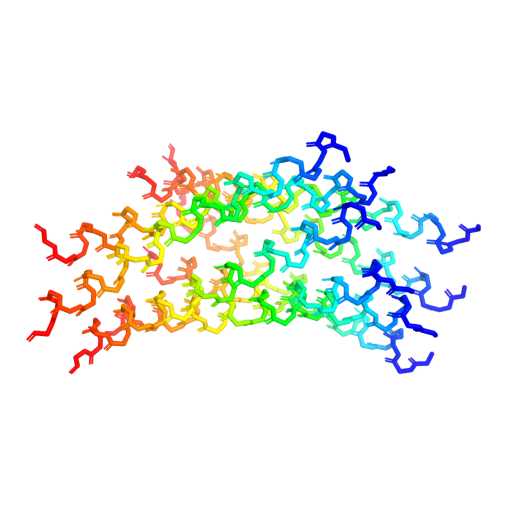1
ATOM 712 C CA . GLN C 1 27 ? 22.009 -10.099 27.971 1.00 9.68 26 GLN C CA 1
ATOM 713 C C . GLN C 1 27 ? 22.644 -10.037 29.358 1.00 12.42 26 GLN C C 1
ATOM 714 O O . GLN C 1 27 ? 22.283 -10.831 30.235 1.00 12.30 26 GLN C O 1
ATOM 720 N N . ALA C 1 28 ? 23.522 -9.058 29.607 1.00 14.26 27 ALA C N 1
ATOM 721 C CA . ALA C 1 28 ? 24.009 -8.838 30.969 1.00 14.37 27 ALA C CA 1
ATOM 722 C C . ALA C 1 28 ? 22.887 -8.366 31.894 1.00 15.95 27 ALA C C 1
ATOM 723 O O . ALA C 1 28 ? 22.840 -8.751 33.070 1.00 17.37 27 ALA C O 1
ATOM 725 N N . LEU C 1 29 ? 21.961 -7.550 31.377 1.00 11.07 28 LEU C N 1
ATOM 726 C CA . LEU C 1 29 ? 20.809 -7.119 32.168 1.00 13.23 28 LEU C CA 1
ATOM 727 C C . LEU C 1 29 ? 19.875 -8.293 32.454 1.00 15.32 28 LEU C C 1
ATOM 728 O O . LEU C 1 29 ? 19.293 -8.387 33.544 1.00 17.61 28 LEU C O 1
ATOM 733 N N . LYS C 1 30 ? 19.729 -9.207 31.494 1.00 10.22 29 LYS C N 1
ATOM 734 C CA . LYS C 1 30 ? 18.938 -10.407 31.747 1.00 13.24 29 LYS C CA 1
ATOM 735 C C . LYS C 1 30 ? 19.542 -11.246 32.865 1.00 17.70 29 LYS C C 1
ATOM 736 O O . LYS C 1 30 ? 18.805 -11.862 33.641 1.00 22.64 29 LYS C O 1
ATOM 742 N N . GLY C 1 31 ? 20.867 -11.280 32.970 1.00 15.45 30 GLY C N 1
ATOM 743 C CA . GLY C 1 31 ? 21.530 -12.006 34.045 1.00 19.48 30 GLY C CA 1
ATOM 744 C C . GLY C 1 31 ? 21.655 -13.505 33.829 1.00 35.74 30 GLY C C 1
ATOM 745 O O . GLY C 1 31 ? 22.139 -14.236 34.700 1.00 35.38 30 GLY C O 1
ATOM 750 N N . GLY D 1 2 ? 30.955 14.020 -1.099 1.00 53.55 1 GLY D N 1
ATOM 751 C CA . GLY D 1 2 ? 31.261 15.227 -0.351 1.00 38.97 1 GLY D CA 1
ATOM 752 C C . GLY D 1 2 ? 30.709 15.318 1.055 1.00 35.84 1 GLY D C 1
ATOM 753 O O . GLY D 1 2 ? 31.154 14.605 1.958 1.00 32.72 1 GLY D O 1
ATOM 754 N N . GLU D 1 3 ? 29.718 16.197 1.235 1.00 34.67 2 GLU D N 1
ATOM 755 C CA . GLU D 1 3 ? 29.191 16.445 2.571 1.00 31.91 2 GLU D CA 1
ATOM 756 C C . GLU D 1 3 ? 28.532 15.196 3.150 1.00 33.77 2 GLU D C 1
ATOM 757 O O . GLU D 1 3 ? 28.639 14.941 4.356 1.00 26.18 2 GLU D O 1
ATOM 763 N N . PHE D 1 4 ? 27.874 14.393 2.303 1.00 24.10 3 PHE D N 1
ATOM 764 C CA . PHE D 1 4 ? 27.188 13.197 2.792 1.00 28.78 3 PHE D CA 1
ATOM 765 C C . PHE D 1 4 ? 28.187 12.163 3.298 1.00 30.74 3 PHE D C 1
ATOM 766 O O . PHE D 1 4 ? 27.991 11.567 4.362 1.00 19.75 3 PHE D O 1
ATOM 774 N N . ALA D 1 5 ? 29.256 11.922 2.532 1.00 26.33 4 ALA D N 1
ATOM 775 C CA . ALA D 1 5 ? 30.274 10.966 2.956 1.00 21.89 4 ALA D CA 1
ATOM 776 C C . ALA D 1 5 ? 30.911 11.393 4.271 1.00 21.79 4 ALA D C 1
ATOM 777 O O . ALA D 1 5 ? 31.089 10.577 5.181 1.00 19.48 4 ALA D O 1
ATOM 779 N N . GLN D 1 6 ? 31.263 12.676 4.394 1.00 21.35 5 GLN D N 1
ATOM 780 C CA A GLN D 1 6 ? 31.837 13.162 5.643 0.60 20.57 5 GLN D CA 1
ATOM 781 C CA B GLN D 1 6 ? 31.839 13.158 5.644 0.40 20.62 5 GLN D CA 1
ATOM 782 C C . GLN D 1 6 ? 30.874 12.965 6.809 1.00 16.15 5 GLN D C 1
ATOM 783 O O . GLN D 1 6 ? 31.284 12.544 7.898 1.00 18.57 5 GLN D O 1
ATOM 794 N N . ALA D 1 7 ? 29.592 13.270 6.598 1.00 20.89 6 ALA D N 1
ATOM 795 C CA . ALA D 1 7 ? 28.590 13.077 7.642 1.00 16.50 6 ALA D CA 1
ATOM 796 C C . ALA D 1 7 ? 28.538 11.623 8.084 1.00 15.29 6 ALA D C 1
ATOM 797 O O . ALA D 1 7 ? 28.558 11.328 9.285 1.00 16.96 6 ALA D O 1
ATOM 799 N N . LEU D 1 8 ? 28.464 10.697 7.122 1.00 15.81 7 LEU D N 1
ATOM 800 C CA . LEU D 1 8 ? 28.426 9.279 7.469 1.00 15.94 7 LEU D CA 1
ATOM 801 C C . LEU D 1 8 ? 29.648 8.877 8.285 1.00 15.86 7 LEU D C 1
ATOM 802 O O . LEU D 1 8 ? 29.540 8.086 9.228 1.00 13.67 7 LEU D O 1
ATOM 807 N N . LYS D 1 9 ? 30.827 9.393 7.925 1.00 13.92 8 LYS D N 1
ATOM 808 C CA . LYS D 1 9 ? 32.024 9.030 8.677 1.00 14.20 8 LYS D CA 1
ATOM 809 C C . LYS D 1 9 ? 31.968 9.571 10.096 1.00 14.41 8 LYS D C 1
ATOM 810 O O . LYS D 1 9 ? 32.392 8.890 11.040 1.00 12.59 8 LYS D O 1
ATOM 816 N N . GLU D 1 10 ? 31.442 10.789 10.270 1.00 15.80 9 GLU D N 1
ATOM 817 C CA . GLU D 1 10 ? 31.291 11.345 11.611 1.00 13.19 9 GLU D CA 1
ATOM 818 C C . GLU D 1 10 ? 30.292 10.536 12.434 1.00 14.42 9 GLU D C 1
ATOM 819 O O . GLU D 1 10 ? 30.525 10.279 13.619 1.00 13.27 9 GLU D O 1
ATOM 825 N N . PHE D 1 11 ? 29.171 10.141 11.821 1.00 14.13 10 PHE D N 1
ATOM 826 C CA . PHE D 1 11 ? 28.193 9.303 12.514 1.00 13.50 10 PHE D CA 1
ATOM 827 C C . PHE D 1 11 ? 28.801 7.970 12.921 1.00 12.19 10 PHE D C 1
ATOM 828 O O . PHE D 1 11 ? 28.560 7.478 14.030 1.00 12.39 10 PHE D O 1
ATOM 836 N N . ALA D 1 12 ? 29.558 7.350 12.010 1.00 10.78 11 ALA D N 1
ATOM 837 C CA . ALA D 1 12 ? 30.190 6.071 12.305 1.00 10.59 11 ALA D CA 1
ATOM 838 C C . ALA D 1 12 ? 31.155 6.194 13.475 1.00 12.84 11 ALA D C 1
ATOM 839 O O . ALA D 1 12 ? 31.172 5.340 14.368 1.00 13.66 11 ALA D O 1
ATOM 841 N N . LYS D 1 13 ? 31.964 7.259 13.494 1.00 11.51 12 LYS D N 1
ATOM 842 C CA . LYS D 1 13 ? 32.887 7.462 14.608 1.00 12.15 12 LYS D CA 1
ATOM 843 C C . LYS D 1 13 ? 32.135 7.569 15.929 1.00 13.77 12 LYS D C 1
ATOM 844 O O . LYS D 1 13 ? 32.502 6.921 16.915 1.00 14.25 12 LYS D O 1
ATOM 850 N N . ALA D 1 14 ? 31.051 8.357 15.959 1.00 12.59 13 ALA D N 1
ATOM 851 C CA . ALA D 1 14 ? 30.287 8.518 17.190 1.00 15.81 13 ALA D CA 1
ATOM 852 C C . ALA D 1 14 ? 29.612 7.211 17.604 1.00 13.22 13 ALA D C 1
ATOM 853 O O . ALA D 1 14 ? 29.533 6.898 18.798 1.00 12.54 13 ALA D O 1
ATOM 855 N N . LEU D 1 15 ? 29.123 6.437 16.633 1.00 13.69 14 LEU D N 1
ATOM 856 C CA . LEU D 1 15 ? 28.447 5.181 16.947 1.00 15.98 14 LEU D CA 1
ATOM 857 C C . LEU D 1 15 ? 29.372 4.214 17.664 1.00 13.80 14 LEU D C 1
ATOM 858 O O . LEU D 1 15 ? 28.970 3.557 18.628 1.00 14.83 14 LEU D O 1
ATOM 863 N N . LYS D 1 16 ? 30.617 4.085 17.187 1.00 12.42 15 LYS D N 1
ATOM 864 C CA . LYS D 1 16 ? 31.541 3.156 17.830 1.00 11.50 15 LYS D CA 1
ATOM 865 C C . LYS D 1 16 ? 31.850 3.595 19.248 1.00 10.57 15 LYS D C 1
ATOM 866 O O . LYS D 1 16 ? 31.986 2.758 20.148 1.00 14.34 15 LYS D O 1
ATOM 872 N N . GLU D 1 17 ? 31.937 4.911 19.475 1.00 12.39 16 GLU D N 1
ATOM 873 C CA . GLU D 1 17 ? 32.166 5.410 20.822 1.00 10.51 16 GLU D CA 1
ATOM 874 C C . GLU D 1 17 ? 30.987 5.093 21.736 1.00 15.81 16 GLU D C 1
ATOM 875 O O . GLU D 1 17 ? 31.184 4.748 22.909 1.00 12.72 16 GLU D O 1
ATOM 881 N N . PHE D 1 18 ? 29.753 5.203 21.223 1.00 11.02 17 PHE D N 1
ATOM 882 C CA . PHE D 1 18 ? 28.603 4.766 22.019 1.00 12.15 17 PHE D CA 1
ATOM 883 C C . PHE D 1 18 ? 28.696 3.279 22.333 1.00 9.17 17 PHE D C 1
ATOM 884 O O . PHE D 1 18 ? 28.332 2.848 23.434 1.00 13.39 17 PHE D O 1
ATOM 892 N N . ALA D 1 19 ? 29.130 2.476 21.353 1.00 11.55 18 ALA D N 1
ATOM 893 C CA . ALA D 1 19 ? 29.272 1.038 21.566 1.00 10.40 18 ALA D CA 1
ATOM 894 C C . ALA D 1 19 ? 30.284 0.740 22.669 1.00 17.40 18 ALA D C 1
ATOM 895 O O . ALA D 1 19 ? 30.050 -0.127 23.519 1.00 13.09 18 ALA D O 1
ATOM 897 N N . TRP D 1 20 ? 31.420 1.452 22.677 1.00 11.75 19 TRP D N 1
ATOM 898 C CA . TRP D 1 20 ? 32.429 1.193 23.700 1.00 13.03 19 TRP D CA 1
ATOM 899 C C . TRP D 1 20 ? 31.920 1.552 25.090 1.00 14.32 19 TRP D C 1
ATOM 900 O O . TRP D 1 20 ? 32.245 0.861 26.066 1.00 18.26 19 TRP D O 1
ATOM 911 N N . ALA D 1 21 ? 31.105 2.607 25.200 1.00 15.06 20 ALA D N 1
ATOM 912 C CA . ALA D 1 21 ? 30.515 2.963 26.489 1.00 15.25 20 ALA D CA 1
ATOM 913 C C . ALA D 1 21 ? 29.543 1.888 26.949 1.00 15.54 20 ALA D C 1
ATOM 914 O O . ALA D 1 21 ? 29.572 1.464 28.111 1.00 19.59 20 ALA D O 1
ATOM 916 N N . LEU D 1 22 ? 28.702 1.418 26.029 1.00 14.37 21 LEU D N 1
ATOM 917 C CA . LEU D 1 22 ? 27.738 0.363 26.324 1.00 17.31 21 LEU D CA 1
ATOM 918 C C . LEU D 1 22 ? 28.425 -0.939 26.730 1.00 19.58 21 LEU D C 1
ATOM 919 O O . LEU D 1 22 ? 27.976 -1.617 27.659 1.00 21.13 21 LEU D O 1
ATOM 924 N N . LYS D 1 23 ? 29.519 -1.308 26.052 1.00 19.47 22 LYS D N 1
ATOM 925 C CA . LYS D 1 23 ? 30.285 -2.484 26.465 1.00 27.24 22 LYS D CA 1
ATOM 926 C C . LYS D 1 23 ? 30.771 -2.362 27.903 1.00 23.47 22 LYS D C 1
ATOM 927 O O . LYS D 1 23 ? 30.786 -3.350 28.647 1.00 27.40 22 LYS D O 1
ATOM 933 N N . GLU D 1 24 ? 31.199 -1.159 28.303 1.00 24.24 23 GLU D N 1
ATOM 934 C CA . GLU D 1 24 ? 31.639 -0.926 29.675 1.00 23.38 23 GLU D CA 1
ATOM 935 C C . GLU D 1 24 ? 30.482 -1.053 30.654 1.00 24.08 23 GLU D C 1
ATOM 936 O O . GLU D 1 24 ? 30.646 -1.625 31.738 1.00 22.22 23 GLU D O 1
ATOM 942 N N . PHE D 1 25 ? 29.304 -0.528 30.290 1.00 17.28 24 PHE D N 1
ATOM 943 C CA . PHE D 1 25 ? 28.120 -0.705 31.124 1.00 18.99 24 PHE D CA 1
ATOM 944 C C . PHE D 1 25 ? 27.816 -2.182 31.315 1.00 20.76 24 PHE D C 1
ATOM 945 O O . PHE D 1 25 ? 27.445 -2.612 32.414 1.00 22.93 24 PHE D O 1
ATOM 953 N N . ALA D 1 26 ? 27.947 -2.970 30.243 1.00 20.79 25 ALA D N 1
ATOM 954 C CA . ALA D 1 26 ? 27.661 -4.399 30.326 1.00 20.29 25 ALA D CA 1
ATOM 955 C C . ALA D 1 26 ? 28.629 -5.091 31.271 1.00 25.65 25 ALA D C 1
ATOM 956 O O . ALA D 1 26 ? 28.220 -5.924 32.086 1.00 23.63 25 ALA D O 1
ATOM 958 N N . GLN D 1 27 ? 29.917 -4.752 31.179 1.00 28.72 26 GLN D N 1
ATOM 959 C CA . GLN D 1 27 ? 30.910 -5.361 32.057 1.00 30.90 26 GLN D CA 1
ATOM 960 C C . GLN D 1 27 ? 30.654 -5.006 33.520 1.00 34.36 26 GLN D C 1
ATOM 961 O O . GLN D 1 27 ? 30.824 -5.852 34.405 1.00 35.52 26 GLN D O 1
ATOM 967 N N . ALA D 1 28 ? 30.241 -3.762 33.791 1.00 30.75 27 ALA D N 1
ATOM 968 C CA . ALA D 1 28 ? 29.937 -3.365 35.163 1.00 27.96 27 ALA D CA 1
ATOM 969 C C . ALA D 1 28 ? 28.792 -4.183 35.748 1.00 39.97 27 ALA D C 1
ATOM 970 O O . ALA D 1 28 ? 28.782 -4.460 36.954 1.00 37.73 27 ALA D O 1
ATOM 972 N N . LEU D 1 29 ? 27.822 -4.584 34.917 1.00 34.17 28 LEU D N 1
ATOM 973 C CA . LEU D 1 29 ? 26.715 -5.406 35.400 1.00 40.03 28 LEU D CA 1
ATOM 974 C C . LEU D 1 29 ? 27.171 -6.765 35.923 1.00 43.20 28 LEU D C 1
ATOM 975 O O . LEU D 1 29 ? 26.466 -7.365 36.743 1.00 50.59 28 LEU D O 1
ATOM 980 N N . LYS D 1 30 ? 28.319 -7.266 35.481 1.00 36.70 29 LYS D N 1
ATOM 981 C CA . LYS D 1 30 ? 28.778 -8.581 35.924 1.00 37.03 29 LYS D CA 1
ATOM 982 C C . LYS D 1 30 ? 29.827 -8.451 37.024 0.00 35.96 29 LYS D C 1
ATOM 983 O O . LYS D 1 30 ? 30.685 -7.569 36.978 0.00 35.91 29 LYS D O 1
ATOM 992 N N . GLY E 1 2 ? 21.671 12.524 -4.936 1.00 23.42 1 GLY E N 1
ATOM 993 C CA . GLY E 1 2 ? 20.249 12.444 -5.223 1.00 20.74 1 GLY E CA 1
ATOM 994 C C . GLY E 1 2 ? 19.426 12.137 -3.986 1.00 15.99 1 GLY E C 1
ATOM 995 O O . GLY E 1 2 ? 19.967 12.076 -2.881 1.00 17.00 1 GLY E O 1
ATOM 996 N N . GLU E 1 3 ? 18.125 11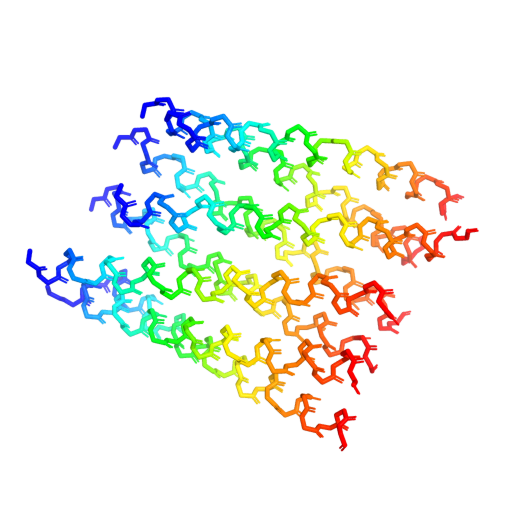.908 -4.182 1.00 15.56 2 GLU E N 1
ATOM 997 C CA . GLU E 1 3 ? 17.207 11.807 -3.049 1.00 18.82 2 GLU E CA 1
ATOM 998 C C . GLU E 1 3 ? 17.414 10.523 -2.252 1.00 15.52 2 GLU E C 1
ATOM 999 O O . GLU E 1 3 ? 17.195 10.518 -1.031 1.00 14.83 2 GLU E O 1
ATOM 1005 N N . PHE E 1 4 ? 17.821 9.431 -2.910 1.00 13.06 3 PHE E N 1
ATOM 1006 C CA . PHE E 1 4 ? 18.046 8.189 -2.170 1.00 14.84 3 PHE E CA 1
ATOM 1007 C C . PHE E 1 4 ? 19.267 8.309 -1.271 1.00 13.63 3 PHE E C 1
ATOM 1008 O O . PHE E 1 4 ? 19.222 7.917 -0.099 1.00 11.63 3 PHE E O 1
ATOM 1016 N N . ALA E 1 5 ? 20.366 8.867 -1.790 1.00 12.62 4 ALA E N 1
ATOM 1017 C CA . ALA E 1 5 ? 21.531 9.080 -0.942 1.00 12.70 4 ALA E CA 1
ATOM 1018 C C . ALA E 1 5 ? 21.198 10.026 0.205 1.00 16.66 4 ALA E C 1
ATOM 1019 O O . ALA E 1 5 ? 21.616 9.798 1.345 1.00 12.92 4 ALA E O 1
ATOM 1021 N N . GLN E 1 6 ? 20.426 11.085 -0.070 1.00 13.94 5 GLN E N 1
ATOM 1022 C CA A GLN E 1 6 ? 20.033 11.990 1.004 0.39 13.52 5 GLN E CA 1
ATOM 1023 C CA B GLN E 1 6 ? 20.014 11.996 0.991 0.61 13.46 5 GLN E CA 1
ATOM 1024 C C . GLN E 1 6 ? 19.190 11.266 2.049 1.00 11.67 5 GLN E C 1
ATOM 1025 O O . GLN E 1 6 ? 19.409 11.440 3.250 1.00 14.97 5 GLN E O 1
ATOM 1036 N N . ALA E 1 7 ? 18.246 10.437 1.607 1.00 11.69 6 ALA E N 1
ATOM 1037 C CA . ALA E 1 7 ? 17.436 9.683 2.559 1.00 11.55 6 ALA E CA 1
ATOM 1038 C C . ALA E 1 7 ? 18.300 8.731 3.385 1.00 13.20 6 ALA E C 1
ATOM 1039 O O . ALA E 1 7 ? 18.112 8.612 4.599 1.00 10.61 6 ALA E O 1
ATOM 1041 N N . LEU E 1 8 ? 19.270 8.066 2.755 1.00 11.07 7 LEU E N 1
ATOM 1042 C CA . LEU E 1 8 ? 20.148 7.179 3.517 1.00 9.12 7 LEU E CA 1
ATOM 1043 C C . LEU E 1 8 ? 20.940 7.955 4.555 1.00 13.33 7 LEU E C 1
ATOM 1044 O O . LEU E 1 8 ? 21.130 7.481 5.680 1.00 10.98 7 LEU E O 1
ATOM 1049 N N . LYS E 1 9 ? 21.434 9.144 4.190 1.00 11.25 8 LYS E N 1
ATOM 1050 C CA . LYS E 1 9 ? 22.228 9.913 5.142 1.00 11.00 8 LYS E CA 1
ATOM 1051 C C . LYS E 1 9 ? 21.364 10.380 6.308 1.00 12.27 8 LYS E C 1
ATOM 1052 O O . LYS E 1 9 ? 21.791 10.322 7.469 1.00 10.52 8 LYS E O 1
ATOM 1058 N N . GLU E 1 10 ? 20.134 10.820 6.031 1.00 10.23 9 GLU E N 1
ATOM 1059 C CA A GLU E 1 10 ? 19.249 11.241 7.114 0.66 9.29 9 GLU E CA 1
ATOM 1060 C CA B GLU E 1 10 ? 19.260 11.240 7.121 0.34 9.36 9 GLU E CA 1
ATOM 1061 C C . GLU E 1 10 ? 18.882 10.057 7.999 1.00 8.31 9 GLU E C 1
ATOM 1062 O O . GLU E 1 10 ? 18.787 10.197 9.224 1.00 9.89 9 GLU E O 1
ATOM 1073 N N . PHE E 1 11 ? 18.665 8.888 7.388 1.00 7.70 10 PHE E N 1
ATOM 1074 C CA . PHE E 1 11 ? 18.365 7.680 8.157 1.00 8.71 10 PHE E CA 1
ATOM 1075 C C . PHE E 1 11 ? 19.549 7.264 9.022 1.00 9.10 10 PHE E C 1
ATOM 1076 O O . PHE E 1 11 ? 19.373 6.894 10.188 1.00 8.48 10 PHE E O 1
ATOM 1084 N N . ALA E 1 12 ? 20.764 7.304 8.467 1.00 8.27 11 ALA E N 1
ATOM 1085 C CA . ALA E 1 12 ? 21.950 7.020 9.275 1.00 6.81 11 ALA E CA 1
ATOM 1086 C C . ALA E 1 12 ? 22.078 7.996 10.439 1.00 8.58 11 ALA E C 1
ATOM 1087 O O . ALA E 1 12 ? 22.425 7.601 11.560 1.00 8.88 11 ALA E O 1
ATOM 1089 N N . LYS E 1 13 ? 21.809 9.284 10.200 1.00 8.96 12 LYS E N 1
ATOM 1090 C CA . LYS E 1 13 ? 21.897 10.244 11.290 1.00 7.74 12 LYS E CA 1
ATOM 1091 C C . LYS E 1 13 ? 20.898 9.907 12.381 1.00 8.82 12 LYS E C 1
ATOM 1092 O O . LYS E 1 13 ? 21.236 9.928 13.571 1.00 9.38 12 LYS E O 1
ATOM 1098 N N . ALA E 1 14 ? 19.670 9.565 11.992 1.00 8.55 13 ALA E N 1
ATOM 1099 C CA . ALA E 1 14 ? 18.651 9.213 12.974 1.00 10.82 13 ALA E CA 1
ATOM 1100 C C . ALA E 1 14 ? 19.022 7.945 13.732 1.00 9.19 13 ALA E C 1
ATOM 1101 O O . ALA E 1 14 ? 18.770 7.850 14.938 1.00 8.17 13 ALA E O 1
ATOM 1103 N N . LEU E 1 15 ? 19.599 6.957 13.037 1.00 6.21 14 LEU E N 1
ATOM 1104 C CA . LEU E 1 15 ? 20.077 5.749 13.708 1.00 6.16 14 LEU E CA 1
ATOM 1105 C C . LEU E 1 15 ? 21.140 6.087 14.749 1.00 8.38 14 LEU E C 1
ATOM 1106 O O . LEU E 1 15 ? 21.153 5.511 15.844 1.00 7.59 14 LEU E O 1
ATOM 1111 N N . LYS E 1 16 ? 22.051 7.009 14.412 1.00 8.31 15 LYS E N 1
ATOM 1112 C CA . LYS E 1 16 ? 23.081 7.441 15.356 1.00 7.61 15 LYS E CA 1
ATOM 1113 C C . LYS E 1 16 ? 22.470 8.142 16.563 1.00 8.42 15 LYS E C 1
ATOM 1114 O O . LYS E 1 16 ? 22.908 7.923 17.703 1.00 8.07 15 LYS E O 1
ATOM 1120 N N . GLU E 1 17 ? 21.483 9.012 16.334 1.00 7.52 16 GLU E N 1
ATOM 1121 C CA A GLU E 1 17 ? 20.830 9.696 17.444 0.52 8.08 16 GLU E CA 1
ATOM 1122 C CA B GLU E 1 17 ? 20.833 9.698 17.444 0.48 8.08 16 GLU E CA 1
ATOM 1123 C C . GLU E 1 17 ? 20.075 8.713 18.321 1.00 7.17 16 GLU E C 1
ATOM 1124 O O . GLU E 1 17 ? 20.076 8.840 19.555 1.00 9.69 16 GLU E O 1
ATOM 1135 N N . PHE E 1 18 ? 19.428 7.728 17.699 1.00 8.53 17 PHE E N 1
ATOM 1136 C CA . PHE E 1 18 ? 18.684 6.722 18.453 1.00 4.90 17 PHE E CA 1
ATOM 1137 C C . PHE E 1 18 ? 19.636 5.846 19.255 1.00 7.16 17 PHE E C 1
ATOM 1138 O O . PHE E 1 18 ? 19.352 5.510 20.407 1.00 7.91 17 PHE E O 1
ATOM 1146 N N . ALA E 1 19 ? 20.800 5.523 18.685 1.00 7.24 18 ALA E N 1
ATOM 1147 C CA . ALA E 1 19 ? 21.793 4.736 19.416 1.00 7.29 18 ALA E CA 1
ATOM 1148 C C . ALA E 1 19 ? 22.323 5.503 20.619 1.00 7.07 18 ALA E C 1
ATOM 1149 O O . ALA E 1 19 ? 22.517 4.933 21.703 1.00 9.66 18 ALA E O 1
ATOM 1151 N N . TRP E 1 20 ? 22.564 6.807 20.447 1.00 8.07 19 TRP E N 1
ATOM 1152 C CA . TRP E 1 20 ? 22.963 7.631 21.583 1.00 8.60 19 TRP E CA 1
ATOM 1153 C C . TRP E 1 20 ? 21.912 7.578 22.680 1.00 8.65 19 TRP E C 1
ATOM 1154 O O . TRP E 1 20 ? 22.234 7.391 23.861 1.00 8.90 19 TRP E O 1
ATOM 1165 N N . ALA E 1 21 ? 20.641 7.711 22.300 1.00 8.29 20 ALA E N 1
ATOM 1166 C CA . ALA E 1 21 ? 19.566 7.691 23.286 1.00 6.14 20 ALA E CA 1
ATOM 1167 C C . ALA E 1 21 ? 19.475 6.337 23.982 1.00 6.31 20 ALA E C 1
ATOM 1168 O O . ALA E 1 21 ? 19.213 6.260 25.191 1.00 8.72 20 ALA E O 1
ATOM 1170 N N . LEU E 1 22 ? 19.681 5.256 23.230 1.00 7.89 21 LEU E N 1
ATOM 1171 C CA . LEU E 1 22 ? 19.685 3.937 23.844 1.00 6.71 21 LEU E CA 1
ATOM 1172 C C . LEU E 1 22 ? 20.817 3.816 24.854 1.00 8.41 21 LEU E C 1
ATOM 1173 O O . LEU E 1 22 ? 20.633 3.255 25.943 1.00 8.13 21 LEU E O 1
ATOM 1178 N N . LYS E 1 23 ? 22.000 4.321 24.498 1.00 9.35 22 LYS E N 1
ATOM 1179 C CA . LYS E 1 23 ? 23.127 4.299 25.425 1.00 12.23 22 LYS E CA 1
ATOM 1180 C C . LYS E 1 23 ? 22.811 5.119 26.673 1.00 12.49 22 LYS E C 1
ATOM 1181 O O . LYS E 1 23 ? 23.101 4.691 27.797 1.00 12.36 22 LYS E O 1
ATOM 1187 N N . GLU E 1 24 ? 22.180 6.285 26.495 1.00 10.26 23 GLU E N 1
ATOM 1188 C CA . GLU E 1 24 ? 21.779 7.105 27.637 1.00 9.88 23 GLU E CA 1
ATOM 1189 C C . GLU E 1 24 ? 20.753 6.393 28.505 1.00 12.96 23 GLU E C 1
ATOM 1190 O O . GLU E 1 24 ? 20.814 6.465 29.739 1.00 10.33 23 GLU E O 1
ATOM 1196 N N . PHE E 1 25 ? 19.788 5.726 27.868 1.00 10.24 24 PHE E N 1
ATOM 1197 C CA . PHE E 1 25 ? 18.758 4.986 28.585 1.00 9.72 24 PHE E CA 1
ATOM 1198 C C . PHE E 1 25 ? 19.370 3.813 29.344 1.00 11.95 24 PHE E C 1
ATO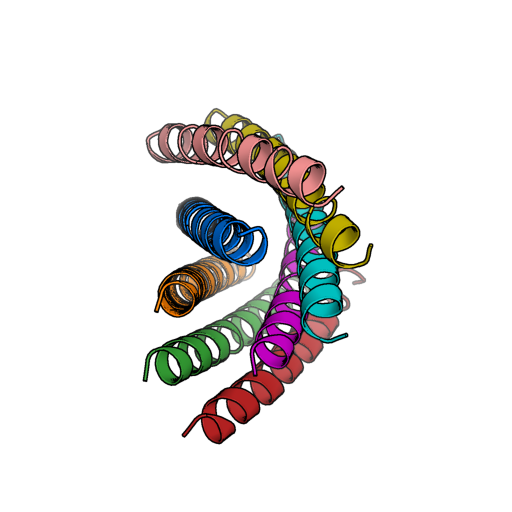M 1199 O O . PHE E 1 25 ? 19.039 3.571 30.509 1.00 13.66 24 PHE E O 1
ATOM 1207 N N . ALA E 1 26 ? 20.306 3.102 28.711 1.00 11.21 25 ALA E N 1
ATOM 1208 C CA . ALA E 1 26 ? 20.964 1.983 29.381 1.00 12.45 25 ALA E CA 1
ATOM 1209 C C . ALA E 1 26 ? 21.709 2.454 30.625 1.00 15.20 25 ALA E C 1
ATOM 1210 O O . ALA E 1 26 ? 21.660 1.799 31.672 1.00 16.36 25 ALA E O 1
ATOM 1212 N N . GLN E 1 27 ? 22.373 3.607 30.539 1.00 13.69 26 GLN E N 1
ATOM 1213 C CA . GLN E 1 27 ? 23.069 4.141 31.704 1.00 11.87 26 GLN E CA 1
ATOM 1214 C C . GLN E 1 27 ? 22.088 4.457 32.821 1.00 20.16 26 GLN E C 1
ATOM 1215 O O . GLN E 1 27 ? 22.365 4.193 33.999 1.00 17.39 26 GLN E O 1
ATOM 1221 N N . ALA E 1 28 ? 20.917 4.986 32.462 1.00 13.24 27 ALA E N 1
ATOM 1222 C CA . ALA E 1 28 ? 19.918 5.361 33.456 1.00 13.86 27 ALA E CA 1
ATOM 1223 C C . ALA E 1 28 ? 19.297 4.158 34.141 1.00 16.10 27 ALA E C 1
ATOM 1224 O O . ALA E 1 28 ? 18.782 4.297 35.258 1.00 20.38 27 ALA E O 1
ATOM 1226 N N . LEU E 1 29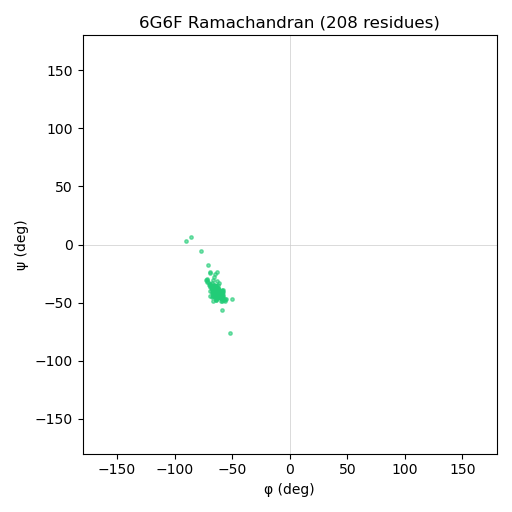 ? 19.317 2.987 33.499 1.00 17.95 28 LEU E N 1
ATOM 1227 C CA . LEU E 1 29 ? 18.681 1.806 34.069 1.00 20.95 28 LEU E CA 1
ATOM 1228 C C . LEU E 1 29 ? 19.434 1.262 35.275 1.00 34.48 28 LEU E C 1
ATOM 1229 O O . LEU E 1 29 ? 18.860 0.490 36.050 1.00 30.81 28 LEU E O 1
ATOM 1234 N N . LYS E 1 30 ? 20.695 1.638 35.453 1.00 26.74 29 LYS E N 1
ATOM 1235 C CA . LYS E 1 30 ? 21.434 1.237 36.647 1.00 37.02 29 LYS E CA 1
ATOM 1236 C C . LYS E 1 30 ? 22.138 2.440 37.264 1.00 38.29 29 LYS E C 1
ATOM 1237 O O . LYS E 1 30 ? 21.490 3.422 37.634 1.00 38.04 29 LYS E O 1
ATOM 1246 N N . GLY F 1 2 ? 12.180 8.318 -5.381 1.00 28.22 1 GLY F N 1
ATOM 1247 C CA . GLY F 1 2 ? 10.726 8.278 -5.402 1.00 20.87 1 GLY F CA 1
ATOM 1248 C C . GLY F 1 2 ? 10.047 8.204 -4.049 1.00 23.75 1 GLY F C 1
ATOM 1249 O O . GLY F 1 2 ? 10.518 8.783 -3.059 1.00 17.42 1 GLY F O 1
ATOM 1250 N N . GLU F 1 3 ? 8.927 7.478 -4.010 1.00 18.29 2 GLU F N 1
ATOM 1251 C CA . GLU F 1 3 ? 8.190 7.336 -2.762 1.00 21.12 2 GLU F CA 1
ATOM 1252 C C . GLU F 1 3 ? 8.981 6.549 -1.728 1.00 18.98 2 GLU F C 1
ATOM 1253 O O . GLU F 1 3 ? 8.820 6.785 -0.528 1.00 17.18 2 GLU F O 1
ATOM 1259 N N . PHE F 1 4 ? 9.826 5.610 -2.160 1.00 17.63 3 PHE F N 1
ATOM 1260 C CA . PHE F 1 4 ? 10.622 4.853 -1.197 1.00 13.36 3 PHE F CA 1
ATOM 1261 C C . PHE F 1 4 ? 11.581 5.768 -0.447 1.00 14.64 3 PHE F C 1
ATOM 1262 O O . PHE F 1 4 ? 11.672 5.711 0.785 1.00 13.74 3 PHE F O 1
ATOM 1270 N N . ALA F 1 5 ? 12.302 6.630 -1.173 1.00 14.57 4 ALA F N 1
ATOM 1271 C CA . ALA F 1 5 ? 13.209 7.563 -0.506 1.00 13.70 4 ALA F CA 1
ATOM 1272 C C . ALA F 1 5 ? 12.437 8.518 0.390 1.00 15.14 4 ALA F C 1
ATOM 1273 O O . ALA F 1 5 ? 12.901 8.876 1.481 1.00 14.06 4 ALA F O 1
ATOM 1275 N N . GLN F 1 6 ? 11.254 8.949 -0.056 1.00 13.05 5 GLN F N 1
ATOM 1276 C CA . GLN F 1 6 ? 10.432 9.812 0.783 1.00 15.25 5 GLN F CA 1
ATOM 1277 C C . GLN F 1 6 ? 10.022 9.097 2.060 1.00 13.08 5 GLN F C 1
ATOM 1278 O O . GLN F 1 6 ? 10.074 9.679 3.148 1.00 11.68 5 GLN F O 1
ATOM 1284 N N . ALA F 1 7 ? 9.623 7.825 1.946 1.00 13.25 6 ALA F N 1
ATOM 1285 C CA . ALA F 1 7 ? 9.244 7.053 3.124 1.00 13.17 6 ALA F CA 1
ATOM 1286 C C . ALA F 1 7 ? 10.429 6.864 4.061 1.00 12.54 6 ALA F C 1
ATOM 1287 O O . ALA F 1 7 ? 10.271 6.907 5.284 1.00 11.02 6 ALA F O 1
ATOM 1289 N N . LEU F 1 8 ? 11.621 6.628 3.507 1.00 11.69 7 LEU F N 1
ATOM 1290 C CA . LEU F 1 8 ? 12.803 6.505 4.357 1.00 11.53 7 LEU F CA 1
ATOM 1291 C C . LEU F 1 8 ? 13.105 7.815 5.080 1.00 11.65 7 LEU F C 1
ATOM 1292 O O . LEU F 1 8 ? 13.525 7.805 6.239 1.00 10.22 7 LEU F O 1
ATOM 1297 N N . LYS F 1 9 ? 12.862 8.961 4.428 1.00 9.93 8 LYS F N 1
ATOM 1298 C CA . LYS F 1 9 ? 13.071 10.239 5.103 1.00 8.21 8 LYS F CA 1
ATOM 1299 C C . LYS F 1 9 ? 12.077 10.423 6.237 1.00 9.22 8 LYS F C 1
ATOM 1300 O O . LYS F 1 9 ? 12.427 10.940 7.307 1.00 11.11 8 LYS F O 1
ATOM 1306 N N . GLU F 1 10 ? 10.831 10.007 6.026 1.00 10.00 9 GLU F N 1
ATOM 1307 C CA A GLU F 1 10 ? 9.847 10.116 7.093 0.68 9.97 9 GLU F CA 1
ATOM 1308 C CA B GLU F 1 10 ? 9.831 10.094 7.085 0.32 10.05 9 GLU F CA 1
ATOM 1309 C C . GLU F 1 10 ? 10.170 9.161 8.240 1.00 11.53 9 GLU F C 1
ATOM 1310 O O . GLU F 1 10 ? 9.987 9.512 9.413 1.00 10.92 9 GLU F O 1
ATOM 1321 N N . PHE F 1 11 ? 10.654 7.956 7.916 1.00 11.05 10 PHE F N 1
ATOM 1322 C CA . PHE F 1 11 ? 11.122 7.028 8.941 1.00 7.95 10 PHE F CA 1
ATOM 1323 C C . PHE F 1 11 ? 12.267 7.645 9.734 1.00 9.75 10 PHE F C 1
ATOM 1324 O O . PHE F 1 11 ? 12.296 7.562 10.971 1.00 8.84 10 PHE F O 1
ATOM 1332 N N . ALA F 1 12 ? 13.202 8.310 9.042 1.00 7.83 11 ALA F N 1
ATOM 1333 C CA . ALA F 1 12 ? 14.314 8.941 9.753 1.00 7.31 11 ALA F CA 1
ATOM 1334 C C . ALA F 1 12 ? 13.819 10.015 10.720 1.00 7.55 11 ALA F C 1
ATOM 1335 O O . ALA F 1 12 ? 14.271 10.078 11.870 1.00 8.05 11 ALA F O 1
ATOM 1337 N N . LYS F 1 13 ? 12.881 10.865 10.278 1.00 8.39 12 LYS F N 1
ATOM 1338 C CA . LYS F 1 13 ? 12.356 11.908 11.160 1.00 9.39 12 LYS F CA 1
ATOM 1339 C C . LYS F 1 13 ? 11.694 11.304 12.385 1.00 8.83 12 LYS F C 1
ATOM 1340 O O . LYS F 1 13 ? 11.872 11.797 13.509 1.00 7.82 12 LYS F O 1
ATOM 1346 N N . ALA F 1 14 ? 10.922 10.233 12.186 1.00 8.32 13 ALA F N 1
ATOM 1347 C CA . ALA F 1 14 ? 10.222 9.602 13.300 1.00 6.27 13 ALA F CA 1
ATOM 1348 C C . ALA F 1 14 ? 11.207 8.967 14.266 1.00 10.54 13 ALA F C 1
ATOM 1349 O O . ALA F 1 14 ? 11.018 9.005 15.486 1.00 7.25 13 ALA F O 1
ATOM 1351 N N . LEU F 1 15 ? 12.267 8.368 13.734 1.00 9.93 14 LEU F N 1
ATOM 1352 C CA . LEU F 1 15 ? 13.254 7.745 14.600 1.00 5.43 14 LEU F CA 1
ATOM 1353 C C . LEU F 1 15 ? 14.003 8.795 15.402 1.00 7.20 14 LEU F C 1
ATOM 1354 O O . LEU F 1 15 ? 14.343 8.571 16.570 1.00 8.20 14 LEU F O 1
ATOM 1359 N N . LYS F 1 16 ? 14.260 9.954 14.791 1.00 5.77 15 LYS F N 1
ATOM 1360 C CA . LYS F 1 16 ? 14.843 11.070 15.525 1.00 6.70 15 LYS F CA 1
ATOM 1361 C C . LYS F 1 16 ? 13.931 11.525 16.659 1.00 8.40 15 LYS F C 1
ATOM 1362 O O . LYS F 1 16 ? 14.397 11.783 17.774 1.00 6.58 15 LYS F O 1
ATOM 1368 N N . GLU F 1 17 ? 12.627 11.621 16.403 1.00 7.65 16 GLU F N 1
ATOM 1369 C CA . GLU F 1 17 ? 11.705 11.969 17.485 1.00 6.74 16 GLU F CA 1
ATOM 1370 C C . GLU F 1 17 ? 11.747 10.923 18.588 1.00 10.23 16 GLU F C 1
ATOM 1371 O O . GLU F 1 17 ? 11.706 11.262 19.775 1.00 7.78 16 GLU F O 1
ATOM 1377 N N . PHE F 1 18 ? 11.833 9.640 18.212 1.00 6.11 17 PHE F N 1
ATOM 1378 C CA . PHE F 1 18 ? 11.934 8.580 19.212 1.00 5.49 17 PHE F CA 1
ATOM 1379 C C . PHE F 1 18 ? 13.208 8.737 20.036 1.00 6.72 17 PHE F C 1
ATOM 1380 O O . PHE F 1 18 ? 13.202 8.540 21.261 1.00 6.87 17 PHE F O 1
ATOM 1388 N N . ALA F 1 19 ? 14.312 9.116 19.388 1.00 6.65 18 ALA F N 1
ATOM 1389 C CA . ALA F 1 19 ? 15.551 9.343 20.123 1.00 6.70 18 ALA F CA 1
ATOM 1390 C C . ALA F 1 19 ? 15.378 10.424 21.184 1.00 6.44 18 ALA F C 1
ATOM 1391 O O . ALA F 1 19 ? 15.801 10.245 22.329 1.00 10.18 18 ALA F O 1
ATOM 1393 N N . TRP F 1 20 ? 14.762 11.555 20.830 1.00 8.63 19 TRP F N 1
ATOM 1394 C CA . TRP F 1 20 ? 14.577 12.605 21.826 1.00 8.09 19 TRP F CA 1
ATOM 1395 C C . TRP F 1 20 ? 13.673 12.142 22.952 1.00 6.33 19 TRP F C 1
ATOM 1396 O O . TRP F 1 20 ? 13.924 12.459 24.124 1.00 8.64 19 TRP F O 1
ATOM 1407 N N . ALA F 1 21 ? 12.597 11.419 22.609 1.00 6.87 20 ALA F N 1
ATOM 1408 C CA . ALA F 1 21 ? 11.671 10.901 23.613 1.00 6.60 20 ALA F CA 1
ATOM 1409 C C . ALA F 1 21 ? 12.359 9.938 24.570 1.00 7.21 20 ALA F C 1
ATOM 1410 O O . ALA F 1 21 ? 12.129 9.993 25.783 1.00 6.46 20 ALA F O 1
ATOM 1412 N N . LEU F 1 22 ? 13.206 9.042 24.043 1.00 6.73 21 LEU F N 1
ATOM 1413 C CA . LEU F 1 22 ? 13.888 8.080 24.897 1.00 6.84 21 LEU F CA 1
ATOM 1414 C C . LEU F 1 22 ? 14.888 8.776 25.811 1.00 6.71 21 LEU F C 1
ATOM 1415 O O . LEU F 1 22 ? 15.029 8.398 26.979 1.00 7.92 21 LEU F O 1
ATOM 1420 N N . LYS F 1 23 ? 15.589 9.798 25.296 1.00 5.87 22 LYS F N 1
ATOM 1421 C CA . LYS F 1 23 ? 16.462 10.593 26.162 1.00 9.18 22 LYS F CA 1
ATOM 1422 C C . LYS F 1 23 ? 15.670 11.259 27.283 1.00 9.77 22 LYS F C 1
ATOM 1423 O O . LYS F 1 23 ? 16.112 11.280 28.440 1.00 9.84 22 LYS F O 1
ATOM 1429 N N . GLU F 1 24 ? 14.501 11.815 26.960 1.00 9.88 23 GLU F N 1
ATOM 1430 C CA . GLU F 1 24 ? 13.669 12.444 27.986 1.00 8.31 23 GLU F CA 1
ATOM 1431 C C . GLU F 1 24 ? 13.281 11.441 29.060 1.00 10.80 23 GLU F C 1
ATOM 1432 O O . GLU F 1 24 ? 13.306 11.745 30.261 1.00 10.09 23 GLU F O 1
ATOM 1438 N N . PHE F 1 25 ? 12.935 10.228 28.642 1.00 6.75 24 PHE F N 1
ATOM 1439 C CA . PHE F 1 25 ? 12.600 9.167 29.583 1.00 6.29 24 PHE F CA 1
ATOM 1440 C C . PHE F 1 25 ? 13.805 8.799 30.441 1.00 9.14 24 PHE F C 1
ATOM 1441 O O . PHE F 1 25 ? 13.683 8.639 31.662 1.00 13.13 24 PHE F O 1
ATOM 1449 N N . ALA F 1 26 ? 14.989 8.701 29.827 1.00 11.88 25 ALA F N 1
ATOM 1450 C CA . ALA F 1 26 ? 16.205 8.461 30.600 1.00 13.74 25 ALA F CA 1
ATOM 1451 C C . ALA F 1 26 ? 16.439 9.570 31.625 1.00 14.96 25 ALA F C 1
ATOM 14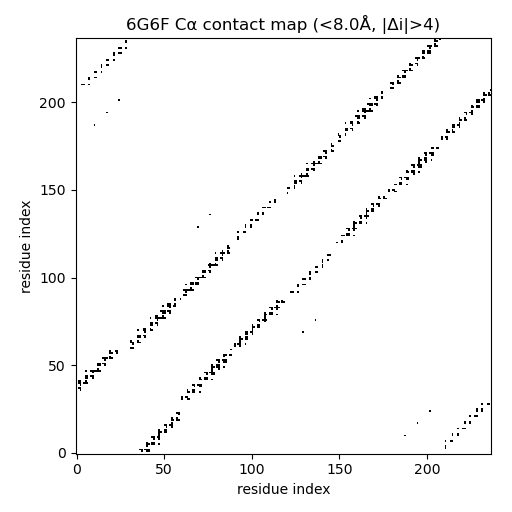52 O O . ALA F 1 26 ? 16.813 9.291 32.772 1.00 16.11 25 ALA F O 1
ATOM 1454 N N . GLN F 1 27 ? 16.237 10.832 31.225 1.00 15.41 26 GLN F N 1
ATOM 1455 C CA . GLN F 1 27 ? 16.353 11.948 32.167 1.00 13.49 26 GLN F CA 1
ATOM 1456 C C . GLN F 1 27 ? 15.388 11.789 33.334 1.00 19.83 26 GLN F C 1
ATOM 1457 O O . GLN F 1 27 ? 15.743 12.072 34.486 1.00 15.15 26 GLN F O 1
ATOM 1463 N N . ALA F 1 28 ? 14.155 11.351 33.055 1.00 13.45 27 ALA F N 1
ATOM 1464 C CA . ALA F 1 28 ? 13.155 11.224 34.113 1.00 10.87 27 ALA F CA 1
ATOM 1465 C C . ALA F 1 28 ? 13.509 10.099 35.076 1.00 23.57 27 ALA F C 1
ATOM 1466 O O . ALA F 1 28 ? 13.232 10.194 36.278 1.00 22.91 27 ALA F O 1
ATOM 1468 N N . LEU F 1 29 ? 14.098 9.021 34.562 1.00 16.93 28 LEU F N 1
ATOM 1469 C CA . LEU F 1 29 ? 14.517 7.913 35.413 1.00 22.23 28 LEU F CA 1
ATOM 1470 C C . LEU F 1 29 ? 15.641 8.329 36.348 1.00 30.59 28 LEU F C 1
ATOM 1471 O O . LEU F 1 29 ? 15.587 8.058 37.553 1.00 34.19 28 LEU F O 1
ATOM 1476 N N . LYS F 1 30 ? 16.678 8.971 35.804 1.00 24.35 29 LYS F N 1
ATOM 1477 C CA . LYS F 1 30 ? 17.810 9.440 36.595 1.00 41.12 29 LYS F CA 1
ATOM 1478 C C . LYS F 1 30 ? 17.354 10.279 37.782 1.00 40.37 29 LYS F C 1
ATOM 1479 O O . LYS F 1 30 ? 17.354 9.802 38.920 1.00 44.14 29 LYS F O 1
ATOM 1485 N N . GLY F 1 31 ? 16.968 11.525 37.527 1.00 42.24 30 GLY F N 1
ATOM 1486 C CA . GLY F 1 31 ? 16.609 12.442 38.594 1.00 49.74 30 GLY F CA 1
ATOM 1487 C C . GLY F 1 31 ? 15.117 12.573 38.823 0.00 39.12 30 GLY F C 1
ATOM 1488 O O . GLY F 1 31 ? 14.675 13.408 39.612 0.00 40.87 30 GLY F O 1
ATOM 1492 N N . GLY G 1 2 ? 6.280 1.618 -3.442 1.00 47.59 1 GLY G N 1
ATOM 1493 C CA . GLY G 1 2 ? 4.870 1.418 -3.755 1.00 36.53 1 GLY G CA 1
ATOM 1494 C C . GLY G 1 2 ? 3.996 1.094 -2.555 1.00 35.06 1 GLY G C 1
ATOM 1495 O O . GLY G 1 2 ? 3.796 1.941 -1.674 1.00 23.21 1 GLY G O 1
ATOM 1496 N N . GLU G 1 3 ? 3.467 -0.135 -2.515 1.00 25.76 2 GLU G N 1
ATOM 1497 C CA . GLU G 1 3 ? 2.763 -0.587 -1.319 1.00 24.78 2 GLU G CA 1
ATOM 1498 C C . GLU G 1 3 ? 3.694 -0.593 -0.109 1.00 21.38 2 GLU G C 1
ATOM 1499 O O . GLU G 1 3 ? 3.297 -0.194 0.992 1.00 19.37 2 GLU G O 1
ATOM 1505 N N . PHE G 1 4 ? 4.940 -1.037 -0.301 1.00 21.37 3 PHE G N 1
ATOM 1506 C CA . PHE G 1 4 ? 5.924 -1.021 0.781 1.00 19.74 3 PHE G CA 1
ATOM 1507 C C . PHE G 1 4 ? 6.216 0.404 1.237 1.00 16.67 3 PHE G C 1
ATOM 1508 O O . PHE G 1 4 ? 6.245 0.689 2.441 1.00 16.23 3 PHE G O 1
ATOM 1516 N N . ALA G 1 5 ? 6.433 1.318 0.291 1.00 16.91 4 ALA G N 1
ATOM 1517 C CA . ALA G 1 5 ? 6.729 2.696 0.674 1.00 17.97 4 ALA G CA 1
ATOM 1518 C C . ALA G 1 5 ? 5.575 3.311 1.452 1.00 17.93 4 ALA G C 1
ATOM 1519 O O . ALA G 1 5 ? 5.790 4.011 2.449 1.00 13.77 4 ALA G O 1
ATOM 1521 N N . GLN G 1 6 ? 4.340 3.053 1.026 1.00 16.29 5 GLN G N 1
ATOM 1522 C CA . GLN G 1 6 ? 3.207 3.641 1.733 1.00 16.98 5 GLN G CA 1
ATOM 1523 C C . GLN G 1 6 ? 3.077 3.070 3.136 1.00 15.27 5 GLN G C 1
ATOM 1524 O O . GLN G 1 6 ? 2.774 3.803 4.091 1.00 13.89 5 GLN G O 1
ATOM 1530 N N . ALA G 1 7 ? 3.300 1.759 3.280 1.00 13.92 6 ALA G N 1
ATOM 1531 C CA . ALA G 1 7 ? 3.235 1.140 4.595 1.00 15.72 6 ALA G CA 1
ATOM 1532 C C . ALA G 1 7 ? 4.370 1.624 5.488 1.00 12.98 6 ALA G C 1
ATOM 1533 O O . ALA G 1 7 ? 4.187 1.750 6.705 1.00 11.45 6 ALA G O 1
ATOM 1535 N N . LEU G 1 8 ? 5.539 1.909 4.910 1.00 9.29 7 LEU G N 1
ATOM 1536 C CA . LEU G 1 8 ? 6.622 2.442 5.732 1.00 11.29 7 LEU G CA 1
ATOM 1537 C C . LEU G 1 8 ? 6.298 3.851 6.203 1.00 13.85 7 LEU G C 1
ATOM 1538 O O . LEU G 1 8 ? 6.608 4.214 7.346 1.00 10.45 7 LEU G O 1
ATOM 1543 N N . LYS G 1 9 ? 5.641 4.653 5.351 1.00 11.28 8 LYS G N 1
ATOM 1544 C CA . LYS G 1 9 ? 5.175 5.967 5.786 1.00 11.49 8 LYS G CA 1
ATOM 1545 C C . LYS G 1 9 ? 4.170 5.850 6.919 1.00 13.28 8 LYS G C 1
ATOM 1546 O O . LYS G 1 9 ? 4.217 6.627 7.880 1.00 12.58 8 LYS G O 1
ATOM 1552 N N . GLU G 1 10 ? 3.239 4.896 6.813 1.00 10.79 9 GLU G N 1
ATOM 1553 C CA . GLU G 1 10 ? 2.265 4.685 7.877 1.00 11.20 9 GLU G CA 1
ATOM 1554 C C . GLU G 1 10 ? 2.952 4.265 9.172 1.00 13.16 9 GLU G C 1
ATOM 1555 O O . GLU G 1 10 ? 2.595 4.739 10.260 1.00 10.97 9 GLU G O 1
ATOM 1561 N N . PHE G 1 11 ? 3.935 3.365 9.077 1.00 9.29 10 PHE G N 1
ATOM 1562 C CA . PHE G 1 11 ? 4.695 2.981 10.263 1.00 7.49 10 PHE G CA 1
ATOM 1563 C C . PHE G 1 11 ? 5.416 4.182 10.872 1.00 9.77 10 PHE G C 1
ATOM 1564 O O . PHE G 1 11 ? 5.411 4.368 12.101 1.00 8.72 10 PHE G O 1
ATOM 1572 N N . ALA G 1 12 ? 6.065 4.995 10.028 1.00 10.08 11 ALA G N 1
ATOM 1573 C CA . ALA G 1 12 ? 6.818 6.142 10.525 1.00 8.53 11 ALA G CA 1
ATOM 1574 C C . ALA G 1 12 ? 5.914 7.099 11.284 1.00 12.07 11 ALA G C 1
ATOM 1575 O O . ALA G 1 12 ? 6.285 7.601 12.349 1.00 8.71 11 ALA G O 1
ATOM 1577 N N . LYS G 1 13 ? 4.724 7.369 10.747 1.00 8.90 12 LYS G N 1
ATOM 1578 C CA . LYS G 1 13 ? 3.815 8.289 11.424 1.00 9.38 12 LYS G CA 1
ATOM 1579 C C . LYS G 1 13 ? 3.390 7.740 12.779 1.00 10.01 12 LYS G C 1
ATOM 1580 O O . LYS G 1 13 ? 3.314 8.487 13.764 1.00 9.55 12 LYS G O 1
ATOM 1586 N N . ALA G 1 14 ? 3.117 6.435 12.854 1.00 7.87 13 ALA G N 1
ATOM 1587 C CA . ALA G 1 14 ? 2.742 5.840 14.129 1.00 4.74 13 ALA G CA 1
ATOM 1588 C C . ALA G 1 14 ? 3.913 5.859 15.102 1.00 7.77 13 ALA G C 1
ATOM 1589 O O . ALA G 1 14 ? 3.724 6.028 16.310 1.00 8.54 13 ALA G O 1
ATOM 1591 N N . LEU G 1 15 ? 5.128 5.658 14.592 1.00 7.08 14 LEU G N 1
ATOM 1592 C CA . LEU G 1 15 ? 6.303 5.700 15.454 1.00 8.25 14 LEU G CA 1
ATOM 1593 C C . LEU G 1 15 ? 6.508 7.099 16.016 1.00 8.06 14 LEU G C 1
ATOM 1594 O O . LEU G 1 15 ? 6.811 7.259 17.206 1.00 7.89 14 LEU G O 1
ATOM 1599 N N . LYS G 1 16 ? 6.359 8.117 15.164 1.00 6.15 15 LYS G N 1
ATOM 1600 C CA . LYS G 1 16 ? 6.442 9.509 15.606 1.00 5.86 15 LYS G CA 1
ATOM 1601 C C . LYS G 1 16 ? 5.435 9.796 16.712 1.00 10.30 15 LYS G C 1
ATOM 1602 O O . LYS G 1 16 ? 5.770 10.404 17.736 1.00 7.61 15 LYS G O 1
ATOM 1608 N N . GLU G 1 17 ? 4.187 9.356 16.524 1.00 10.79 16 GLU G N 1
ATOM 1609 C CA . GLU G 1 17 ? 3.173 9.581 17.552 1.00 9.59 16 GLU G CA 1
ATOM 1610 C C . GLU G 1 17 ? 3.495 8.823 18.836 1.00 9.01 16 GLU G C 1
ATOM 1611 O O . GLU G 1 17 ? 3.260 9.339 19.934 1.00 9.27 16 GLU G O 1
ATOM 1617 N N . PHE G 1 18 ? 4.021 7.597 18.723 1.00 6.36 17 PHE G N 1
ATOM 1618 C CA . PHE G 1 18 ? 4.468 6.886 19.914 1.00 7.30 17 PHE G CA 1
ATOM 1619 C C . PHE G 1 18 ? 5.551 7.674 20.639 1.00 6.85 17 PHE G C 1
ATOM 1620 O O . PHE G 1 18 ? 5.512 7.817 21.867 1.00 7.19 17 PHE G O 1
ATOM 1628 N N . ALA G 1 19 ? 6.563 8.139 19.896 1.00 6.35 18 ALA G N 1
ATOM 1629 C CA . ALA G 1 19 ? 7.606 8.962 20.500 1.00 7.08 18 ALA G CA 1
ATOM 1630 C C . ALA G 1 19 ? 7.006 10.109 21.302 1.00 9.83 18 ALA G C 1
ATOM 1631 O O . ALA G 1 19 ? 7.407 10.361 22.442 1.00 7.46 18 ALA G O 1
ATOM 1633 N N . TRP G 1 20 ? 6.030 10.810 20.727 1.00 6.97 19 TRP G N 1
ATOM 1634 C CA . TRP G 1 20 ? 5.509 11.986 21.410 1.00 9.90 19 TRP G CA 1
ATOM 1635 C C . TRP G 1 20 ? 4.735 11.595 22.663 1.00 7.96 19 TRP G C 1
ATOM 1636 O O . TRP G 1 20 ? 4.794 12.306 23.671 1.00 8.59 19 TRP G O 1
ATOM 1647 N N . ALA G 1 21 ? 4.051 10.449 22.638 1.00 9.47 20 ALA G N 1
ATOM 1648 C CA . ALA G 1 21 ? 3.356 9.982 23.834 1.00 6.95 20 ALA G CA 1
ATOM 1649 C C . ALA G 1 21 ? 4.345 9.558 24.918 1.00 6.09 20 ALA G C 1
ATOM 1650 O O . ALA G 1 21 ? 4.111 9.797 26.114 1.00 8.52 20 ALA G O 1
ATOM 1652 N N . LEU G 1 22 ? 5.441 8.897 24.519 1.00 6.41 21 LEU G N 1
ATOM 1653 C CA . LEU G 1 22 ? 6.490 8.527 25.470 1.00 4.82 21 LEU G CA 1
ATOM 1654 C C . LEU G 1 22 ? 7.103 9.769 26.104 1.00 7.85 21 LEU G C 1
ATOM 1655 O O . LEU G 1 22 ? 7.369 9.798 27.314 1.00 8.58 21 LEU G O 1
ATOM 1660 N N . LYS G 1 23 ? 7.344 10.807 25.297 1.00 6.67 22 LYS G N 1
ATOM 1661 C CA . LYS G 1 23 ? 7.940 12.019 25.843 1.00 7.65 22 LYS G CA 1
ATOM 1662 C C . LYS G 1 23 ? 6.981 12.691 26.810 1.00 9.56 22 LYS G C 1
ATOM 1663 O O . LYS G 1 23 ? 7.400 13.189 27.859 1.00 10.33 22 LYS G O 1
ATOM 1669 N N . GLU G 1 24 ? 5.681 12.683 26.485 1.00 8.48 23 GLU G N 1
ATOM 1670 C CA A GLU G 1 24 ? 4.680 13.205 27.410 0.58 12.13 23 GLU G CA 1
ATOM 1671 C CA B GLU G 1 24 ? 4.688 13.209 27.416 0.42 12.14 23 GLU G CA 1
ATOM 1672 C C . GLU G 1 24 ? 4.696 12.436 28.728 1.00 11.94 23 GLU G C 1
ATOM 1673 O O . GLU G 1 24 ? 4.624 13.038 29.810 1.00 10.31 23 GLU G O 1
ATOM 1684 N N . PHE G 1 25 ? 4.790 11.105 28.659 1.00 9.03 24 PHE G N 1
ATOM 1685 C CA . PHE G 1 25 ? 4.866 10.309 29.881 1.00 7.61 24 PHE G CA 1
ATOM 1686 C C . PHE G 1 25 ? 6.120 10.655 30.682 1.00 10.08 24 PHE G C 1
ATOM 1687 O O . PHE G 1 25 ? 6.062 10.843 31.910 1.00 8.86 24 PHE G O 1
ATOM 1695 N N . ALA G 1 26 ? 7.264 10.760 29.999 1.00 8.05 25 ALA G N 1
ATOM 1696 C CA . ALA G 1 26 ? 8.505 11.123 30.680 1.00 8.39 25 ALA G CA 1
ATOM 1697 C C . ALA G 1 26 ? 8.372 12.471 31.366 1.00 8.72 25 ALA G C 1
ATOM 1698 O O . ALA G 1 26 ? 8.872 12.664 32.478 1.00 8.68 25 ALA G O 1
ATOM 1700 N N . GLN G 1 27 ? 7.701 13.413 30.714 1.00 6.67 26 GLN G N 1
ATOM 1701 C CA . GLN G 1 27 ? 7.579 14.743 31.289 1.00 6.61 26 GLN G CA 1
ATOM 1702 C C . GLN G 1 27 ? 6.627 14.740 32.475 1.00 6.99 26 GLN G C 1
ATOM 1703 O O . GLN G 1 27 ? 6.842 15.492 33.435 1.00 10.61 26 GLN G O 1
ATOM 1709 N N . ALA G 1 28 ? 5.604 13.880 32.456 1.00 8.93 27 ALA G N 1
ATOM 1710 C CA . ALA G 1 28 ? 4.762 13.717 33.633 1.00 11.80 27 ALA G CA 1
ATOM 1711 C C . ALA G 1 28 ? 5.540 13.118 34.798 1.00 12.64 27 ALA G C 1
ATOM 1712 O O . ALA G 1 28 ? 5.295 13.49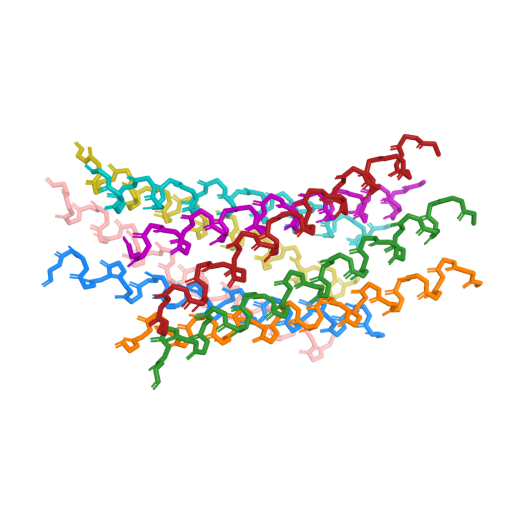0 35.951 1.00 11.18 27 ALA G O 1
ATOM 1714 N N . LEU G 1 29 ? 6.491 12.214 34.515 1.00 9.89 28 LEU G N 1
ATOM 1715 C CA . LEU G 1 29 ? 7.362 11.681 35.562 1.00 11.17 28 LEU G CA 1
ATOM 1716 C C . LEU G 1 29 ? 8.253 12.758 36.164 1.00 12.72 28 LEU G C 1
ATOM 1717 O O . LEU G 1 29 ? 8.695 12.620 37.307 1.00 14.36 28 LEU G O 1
ATOM 1722 N N . LYS G 1 30 ? 8.541 13.815 35.411 1.00 10.54 29 LYS G N 1
ATOM 1723 C CA . LYS G 1 30 ? 9.301 14.964 35.884 1.00 11.48 29 LYS G CA 1
ATOM 1724 C C . LYS G 1 30 ? 8.415 15.998 36.569 1.00 15.04 29 LYS G C 1
ATOM 1725 O O . LYS G 1 30 ? 8.889 17.100 36.887 1.00 14.22 29 LYS G O 1
ATOM 1731 N N . GLY G 1 31 ? 7.139 15.685 36.760 1.00 10.26 30 GLY G N 1
ATOM 1732 C CA . GLY G 1 31 ? 6.226 16.567 37.469 1.00 11.76 30 GLY G CA 1
ATOM 1733 C C . GLY G 1 31 ? 5.540 17.667 36.665 1.00 12.81 30 GLY G C 1
ATOM 1734 O O . GLY G 1 31 ? 4.958 18.581 37.247 1.00 14.35 30 GLY G O 1
ATOM 1739 N N . GLY H 1 2 ? 4.541 -6.233 -0.041 1.00 48.61 1 GLY H N 1
ATOM 1740 C CA . GLY H 1 2 ? 3.539 -7.288 -0.028 1.00 48.37 1 GLY H CA 1
ATOM 1741 C C . GLY H 1 2 ? 3.326 -7.865 1.360 1.00 42.14 1 GLY H C 1
ATOM 1742 O O . GLY H 1 2 ? 2.495 -7.370 2.136 1.00 30.27 1 GLY H O 1
ATOM 1743 N N . GLU H 1 3 ? 4.079 -8.923 1.678 1.00 40.93 2 GLU H N 1
ATOM 1744 C CA . GLU H 1 3 ? 4.058 -9.441 3.041 1.00 29.65 2 GLU H CA 1
ATOM 1745 C C . GLU H 1 3 ? 4.722 -8.467 4.001 1.00 31.14 2 GLU H C 1
ATOM 1746 O O . GLU H 1 3 ? 4.280 -8.334 5.154 1.00 26.21 2 GLU H O 1
ATOM 1752 N N . PHE H 1 4 ? 5.755 -7.750 3.537 1.00 32.28 3 PHE H N 1
ATOM 1753 C CA . PHE H 1 4 ? 6.369 -6.733 4.384 1.00 19.29 3 PHE H CA 1
ATOM 1754 C C . PHE H 1 4 ? 5.407 -5.583 4.630 1.00 20.61 3 PHE H C 1
ATOM 1755 O O . PHE H 1 4 ? 5.365 -5.043 5.736 1.00 16.95 3 PHE H O 1
ATOM 1763 N N . ALA H 1 5 ? 4.618 -5.196 3.620 1.00 17.55 4 ALA H N 1
ATOM 1764 C CA . ALA H 1 5 ? 3.682 -4.092 3.820 1.00 16.33 4 ALA H CA 1
ATOM 1765 C C . ALA H 1 5 ? 2.632 -4.435 4.870 1.00 18.14 4 ALA H C 1
ATOM 1766 O O . ALA H 1 5 ? 2.305 -3.602 5.724 1.00 17.13 4 ALA H O 1
ATOM 1768 N N . GLN H 1 6 ? 2.091 -5.657 4.832 1.00 15.30 5 GLN H N 1
ATOM 1769 C CA . GLN H 1 6 ? 1.104 -6.035 5.837 1.00 19.99 5 GLN H CA 1
ATOM 1770 C C . GLN H 1 6 ? 1.722 -6.035 7.230 1.00 16.19 5 GLN H C 1
ATOM 1771 O O . GLN H 1 6 ? 1.083 -5.606 8.192 1.00 14.24 5 GLN H O 1
ATOM 1777 N N . ALA H 1 7 ? 2.978 -6.474 7.349 1.00 14.51 6 ALA H N 1
ATOM 1778 C CA . ALA H 1 7 ? 3.643 -6.482 8.651 1.00 13.15 6 ALA H CA 1
ATOM 1779 C C . ALA H 1 7 ? 3.821 -5.062 9.180 1.00 11.30 6 ALA H C 1
ATOM 1780 O O . ALA H 1 7 ? 3.531 -4.783 10.348 1.00 13.08 6 ALA H O 1
ATOM 1782 N N . LEU H 1 8 ? 4.301 -4.153 8.331 1.00 11.75 7 LEU H N 1
ATOM 1783 C CA . LEU H 1 8 ? 4.457 -2.757 8.740 1.00 9.86 7 LEU H CA 1
ATOM 1784 C C . LEU H 1 8 ? 3.127 -2.158 9.187 1.00 13.26 7 LEU H C 1
ATOM 1785 O O . LEU H 1 8 ? 3.075 -1.392 10.157 1.00 11.62 7 LEU H O 1
ATOM 1790 N N . LYS H 1 9 ? 2.039 -2.482 8.485 1.00 12.47 8 LYS H N 1
ATOM 1791 C CA . LYS H 1 9 ? 0.731 -1.994 8.913 1.00 13.14 8 LYS H CA 1
ATOM 1792 C C . LYS H 1 9 ? 0.327 -2.574 10.265 1.00 12.83 8 LYS H C 1
ATOM 1793 O O . LYS H 1 9 ? -0.286 -1.880 11.087 1.00 12.12 8 LYS H O 1
ATOM 1799 N N . GLU H 1 10 ? 0.639 -3.844 10.519 1.00 13.92 9 GLU H N 1
ATOM 1800 C CA A GLU H 1 10 ? 0.328 -4.400 11.832 0.49 12.97 9 GLU H CA 1
ATOM 1801 C CA B GLU H 1 10 ? 0.343 -4.417 11.830 0.51 12.98 9 GLU H CA 1
ATOM 1802 C C . GLU H 1 10 ? 1.152 -3.722 12.923 1.00 13.61 9 GLU H C 1
ATOM 1803 O O . GLU H 1 10 ? 0.632 -3.445 14.004 1.00 11.17 9 GLU H O 1
ATOM 1814 N N . PHE H 1 11 ? 2.429 -3.441 12.652 1.00 11.84 10 PHE H N 1
ATOM 1815 C CA . PHE H 1 11 ? 3.247 -2.755 13.652 1.00 8.74 10 PHE H CA 1
ATOM 1816 C C . PHE H 1 11 ? 2.716 -1.351 13.913 1.00 10.61 10 PHE H C 1
ATOM 1817 O O . PHE H 1 11 ? 2.710 -0.885 15.061 1.00 10.50 10 PHE H O 1
ATOM 1825 N N . ALA H 1 12 ? 2.282 -0.651 12.858 1.00 8.89 11 ALA H N 1
ATOM 1826 C CA . ALA H 1 12 ? 1.739 0.699 13.031 1.00 9.24 11 ALA H CA 1
ATOM 1827 C C . ALA H 1 12 ? 0.491 0.675 13.903 1.00 10.43 11 ALA H C 1
ATOM 1828 O O . ALA H 1 12 ? 0.322 1.522 14.791 1.00 10.63 11 ALA H O 1
ATOM 1830 N N . LYS H 1 13 ? -0.377 -0.312 13.678 1.00 10.36 12 LYS H N 1
ATOM 1831 C CA . LYS H 1 13 ? -1.579 -0.478 14.490 1.00 12.16 12 LYS H CA 1
ATOM 1832 C C . LYS H 1 13 ? -1.221 -0.628 15.956 1.00 14.23 12 LYS H C 1
ATOM 1833 O O . LYS H 1 13 ? -1.800 0.038 16.821 1.00 9.94 12 LYS H O 1
ATOM 1839 N N . ALA H 1 14 ? -0.247 -1.499 16.247 1.00 10.80 13 ALA H N 1
ATOM 1840 C CA . ALA H 1 14 ? 0.189 -1.718 17.620 1.00 8.31 13 ALA H CA 1
ATOM 1841 C C . ALA H 1 14 ? 0.744 -0.439 18.243 1.00 10.38 13 ALA H C 1
ATOM 1842 O O . ALA H 1 14 ? 0.423 -0.113 19.394 1.00 9.81 13 ALA H O 1
ATOM 1844 N N . LEU H 1 15 ? 1.566 0.309 17.495 1.00 8.95 14 LEU H N 1
ATOM 1845 C CA . LEU H 1 15 ? 2.150 1.535 18.037 1.00 7.65 14 LEU H CA 1
ATOM 1846 C C . LEU H 1 15 ? 1.081 2.548 18.396 1.00 8.89 14 LEU H C 1
ATOM 1847 O O . LEU H 1 15 ? 1.225 3.283 19.379 1.00 10.40 14 LEU H O 1
ATOM 1852 N N . LYS H 1 16 ? 0.017 2.629 17.589 1.00 9.84 15 LYS H N 1
ATOM 1853 C CA . LYS H 1 16 ? -1.078 3.545 17.909 1.00 11.45 15 LYS H CA 1
ATOM 1854 C C . LYS H 1 16 ? -1.710 3.179 19.241 1.00 11.48 15 LYS H C 1
ATOM 1855 O O . LYS H 1 16 ? -2.005 4.058 20.063 1.00 10.45 15 LYS H O 1
ATOM 1861 N N . GLU H 1 17 ? -1.904 1.880 19.483 1.00 12.19 16 GLU H N 1
ATOM 1862 C CA A GLU H 1 17 ? -2.485 1.428 20.743 0.53 11.35 16 GLU H CA 1
ATOM 1863 C CA B GLU H 1 17 ? -2.500 1.462 20.742 0.47 11.35 16 GLU H CA 1
ATOM 1864 C C . GLU H 1 17 ? -1.565 1.732 21.916 1.00 13.43 16 GLU H C 1
ATOM 1865 O O . GLU H 1 17 ? -2.020 2.148 22.985 1.00 12.04 16 GLU H O 1
ATOM 1876 N N . PHE H 1 18 ? -0.260 1.503 21.734 1.00 10.35 17 PHE H N 1
ATOM 1877 C CA . PHE H 1 18 ? 0.687 1.760 22.812 1.00 10.79 17 PHE H CA 1
ATOM 1878 C C . PHE H 1 18 ? 0.730 3.239 23.149 1.00 9.20 17 PHE H C 1
ATOM 1879 O O . PHE H 1 18 ? 0.861 3.613 24.320 1.00 12.25 17 PHE H O 1
ATOM 1887 N N . ALA H 1 19 ? 0.650 4.097 22.130 1.00 9.04 18 ALA H N 1
ATOM 1888 C CA . ALA H 1 19 ? 0.723 5.538 22.370 1.00 7.38 18 ALA H CA 1
ATOM 1889 C C . ALA H 1 19 ? -0.465 6.008 23.195 1.00 13.21 18 ALA H C 1
ATOM 1890 O O . ALA H 1 19 ? -0.318 6.827 24.109 1.00 11.54 18 ALA H O 1
ATOM 1892 N N . TRP H 1 20 ? -1.655 5.508 22.875 1.00 11.23 19 TRP H N 1
ATOM 1893 C CA . TRP H 1 20 ? -2.827 5.865 23.664 1.00 14.61 19 TRP H CA 1
ATOM 1894 C C . TRP H 1 20 ? -2.651 5.462 25.123 1.00 18.41 19 TRP H C 1
ATOM 1895 O O . TRP H 1 20 ? -2.971 6.240 26.032 1.00 14.62 19 TRP H O 1
ATOM 1906 N N . ALA H 1 21 ? -2.113 4.265 25.373 1.00 12.59 20 ALA H N 1
ATOM 1907 C CA . ALA H 1 21 ? -1.912 3.832 26.753 1.00 12.03 20 ALA H CA 1
ATOM 1908 C C . ALA H 1 21 ? -0.938 4.749 27.485 1.00 17.43 20 ALA H C 1
ATOM 1909 O O . ALA H 1 21 ? -1.165 5.103 28.648 1.00 19.44 20 ALA H O 1
ATOM 1911 N N . LEU H 1 22 ? 0.154 5.141 26.820 1.00 15.30 21 LEU H N 1
ATOM 1912 C CA . LEU H 1 22 ? 1.117 6.056 27.437 1.00 12.34 21 LEU H CA 1
ATOM 1913 C C . LEU H 1 22 ? 0.487 7.404 27.763 1.00 13.33 21 LEU H C 1
ATOM 1914 O O . LEU H 1 22 ? 0.820 8.016 28.784 1.00 17.53 21 LEU H O 1
ATOM 1919 N N . LYS H 1 23 ? -0.389 7.910 26.890 1.00 18.46 22 LYS H N 1
ATOM 1920 C CA A LYS H 1 23 ? -1.066 9.173 27.175 0.56 17.30 22 LYS H CA 1
ATOM 1921 C CA B LYS H 1 23 ? -1.066 9.172 27.173 0.44 17.31 22 LYS H CA 1
ATOM 1922 C C . LYS H 1 23 ? -2.000 9.037 28.371 1.00 19.06 22 LYS H C 1
ATOM 1923 O O . LYS H 1 23 ? -2.124 9.967 29.177 1.00 17.15 22 LYS H O 1
ATOM 1934 N N . GLU H 1 24 ? -2.660 7.880 28.503 1.00 16.64 23 GLU H N 1
ATOM 1935 C CA . GLU H 1 24 ? -3.480 7.624 29.686 1.00 19.27 23 GLU H CA 1
ATOM 1936 C C . GLU H 1 24 ? -2.621 7.571 30.939 1.00 20.75 23 GLU H C 1
ATOM 1937 O O . GLU H 1 24 ? -2.987 8.140 31.976 1.00 22.75 23 GLU H O 1
ATOM 1943 N N . PHE H 1 25 ? -1.473 6.886 30.864 1.00 18.19 24 PHE H N 1
ATOM 1944 C CA . PHE H 1 25 ? -0.554 6.840 31.998 1.00 17.35 24 PHE H CA 1
ATOM 1945 C C . PHE H 1 25 ? -0.067 8.238 32.364 1.00 17.71 24 PHE H C 1
ATOM 1946 O O . PHE H 1 25 ? 0.027 8.573 33.550 1.00 21.89 24 PHE H O 1
ATOM 1954 N N . ALA H 1 26 ? 0.272 9.061 31.358 1.00 14.13 25 ALA H N 1
ATOM 1955 C CA . ALA H 1 26 ? 0.757 10.415 31.634 1.00 16.36 25 ALA H CA 1
ATOM 1956 C C . ALA H 1 26 ? -0.304 11.233 32.361 1.00 25.53 25 ALA H C 1
ATOM 1957 O O . ALA H 1 26 ? -0.001 11.950 33.326 1.00 20.14 25 ALA H O 1
ATOM 1959 N N . GLN H 1 27 ? -1.562 11.113 31.933 1.00 18.23 26 GLN H N 1
ATOM 1960 C CA . GLN H 1 27 ? -2.648 11.785 32.640 1.00 19.65 26 GLN H CA 1
ATOM 1961 C C . GLN H 1 27 ? -2.779 11.274 34.067 1.00 22.95 26 GLN H C 1
ATOM 1962 O O . GLN H 1 27 ? -3.042 12.055 34.993 1.00 24.54 26 GLN H O 1
ATOM 1968 N N . ALA H 1 28 ? -2.595 9.964 34.269 1.00 20.47 27 ALA H N 1
ATOM 1969 C CA . ALA H 1 28 ? -2.681 9.415 35.621 1.00 23.66 27 ALA H CA 1
ATOM 1970 C C . ALA H 1 28 ? -1.599 9.981 36.531 1.00 28.79 27 ALA H C 1
ATOM 1971 O O . ALA H 1 28 ? -1.813 10.116 37.742 1.00 25.89 27 ALA H O 1
ATOM 1973 N N . LEU H 1 29 ? -0.429 10.310 35.981 1.00 22.07 28 LEU H N 1
ATOM 1974 C CA . LEU H 1 29 ? 0.626 10.885 36.803 1.00 19.77 28 LEU H CA 1
ATOM 1975 C C . LEU H 1 29 ? 0.389 12.351 37.124 1.00 30.79 28 LEU H C 1
ATOM 1976 O O . LEU H 1 29 ? 1.175 12.928 37.885 1.00 26.90 28 LEU H O 1
ATOM 1981 N N . LYS H 1 30 ? -0.647 12.960 36.547 1.00 25.21 29 LYS H N 1
ATOM 1982 C CA . LYS H 1 30 ? -1.051 14.326 36.885 1.00 28.34 29 LYS H CA 1
ATOM 1983 C C . LYS H 1 30 ? -2.143 14.304 37.943 1.00 27.48 29 LYS H C 1
ATOM 1984 O O . LYS H 1 30 ? -2.204 15.182 38.801 1.00 52.33 29 LYS H O 1
#